Protein AF-A0A8B6CE33-F1 (afdb_monomer)

Organism: Mytilus galloprovincialis (NCBI:txid29158)

Sequence (227 aa):
MDPPMARAKNKPAKTRMFNDDSICDLVGCYRCRTWPTVAREWFSRDRLYGWPSKDIIQELKSLGFFVVKKGHPFSSEADFEWRISLNLQERKLIHNLTDIQHMCYIILKMIKNEYLPS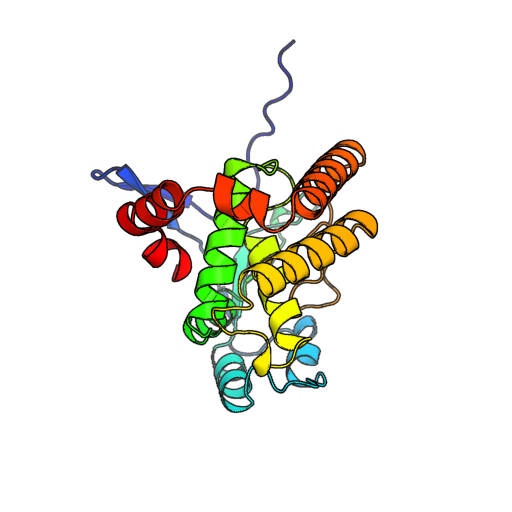YCITTYHWKTCLFHVIEENPQSIWIHNRLYYCVELCMKQMLVWVENEFCPDYFIPKQNLFDGRLSNETKLENKHIYEKILEGGFNFLLYLNIDNIRDYFESGGCEKILH

Structure (mmCIF, N/CA/C/O backbone):
data_AF-A0A8B6CE33-F1
#
_entry.id   AF-A0A8B6CE33-F1
#
loop_
_atom_site.group_PDB
_atom_site.id
_atom_site.type_symbol
_atom_site.label_atom_id
_atom_site.label_alt_id
_atom_site.label_comp_id
_atom_site.label_asym_id
_atom_site.label_entity_id
_atom_site.label_seq_id
_atom_site.pdbx_PDB_ins_code
_atom_site.Cartn_x
_atom_site.Cartn_y
_atom_site.Cartn_z
_atom_site.occupancy
_atom_site.B_iso_or_equiv
_atom_site.auth_seq_id
_atom_site.auth_comp_id
_atom_site.auth_asym_id
_atom_site.auth_atom_id
_atom_site.pdbx_PDB_model_num
ATOM 1 N N . MET A 1 1 ? 33.055 18.407 4.070 1.00 35.41 1 MET A N 1
ATOM 2 C CA . MET A 1 1 ? 32.718 17.183 3.319 1.00 35.41 1 MET A CA 1
ATOM 3 C C . MET A 1 1 ? 31.218 17.038 3.412 1.00 35.41 1 MET A C 1
ATOM 5 O O . MET A 1 1 ? 30.730 16.560 4.425 1.00 35.41 1 MET A O 1
ATOM 9 N N . ASP A 1 2 ? 30.504 17.558 2.420 1.00 29.44 2 ASP A N 1
ATOM 10 C CA . ASP A 1 2 ? 29.062 17.345 2.311 1.00 29.44 2 ASP A CA 1
ATOM 11 C C . ASP A 1 2 ? 28.790 15.875 1.964 1.00 29.44 2 ASP A C 1
ATOM 13 O O . ASP A 1 2 ? 29.585 15.272 1.230 1.00 29.44 2 ASP A O 1
ATOM 17 N N . PRO A 1 3 ? 27.703 15.266 2.471 1.00 34.06 3 PRO A N 1
ATOM 18 C CA . PRO A 1 3 ? 27.343 13.916 2.076 1.00 34.06 3 PRO A CA 1
ATOM 19 C C . PRO A 1 3 ? 26.999 13.908 0.580 1.00 34.06 3 PRO A C 1
ATOM 21 O O . PRO A 1 3 ? 26.459 14.890 0.058 1.00 34.06 3 PRO A O 1
ATOM 24 N N . PRO A 1 4 ? 27.289 12.815 -0.144 1.00 36.66 4 PRO A N 1
ATOM 25 C CA . PRO A 1 4 ? 26.968 12.744 -1.555 1.00 36.66 4 PRO A CA 1
ATOM 26 C C . PRO A 1 4 ? 25.447 12.805 -1.714 1.00 36.66 4 PRO A C 1
ATOM 28 O O . PRO A 1 4 ? 24.731 11.871 -1.358 1.00 36.66 4 PRO A O 1
ATOM 31 N N . MET A 1 5 ? 24.955 13.908 -2.285 1.00 35.78 5 MET A N 1
ATOM 32 C CA . MET A 1 5 ? 23.634 13.971 -2.904 1.00 35.78 5 MET A CA 1
ATOM 33 C C . MET A 1 5 ? 23.501 12.771 -3.845 1.00 35.78 5 MET A C 1
ATOM 35 O O . MET A 1 5 ? 24.100 12.743 -4.925 1.00 35.78 5 MET A O 1
ATOM 39 N N . ALA A 1 6 ? 22.723 11.768 -3.443 1.00 36.84 6 ALA A N 1
ATOM 40 C CA . ALA A 1 6 ? 22.353 10.657 -4.300 1.00 36.84 6 ALA A CA 1
ATOM 41 C C . ALA A 1 6 ? 21.562 11.214 -5.495 1.00 36.84 6 ALA A C 1
ATOM 43 O O . ALA A 1 6 ? 20.362 11.478 -5.417 1.00 36.84 6 ALA A O 1
ATOM 44 N N . ARG A 1 7 ? 22.262 11.455 -6.610 1.00 36.38 7 ARG A N 1
ATOM 45 C CA . ARG A 1 7 ? 21.666 11.868 -7.882 1.00 36.38 7 ARG A CA 1
ATOM 46 C C . ARG A 1 7 ? 20.603 10.848 -8.286 1.00 36.38 7 ARG A C 1
ATOM 48 O O . ARG A 1 7 ? 20.890 9.662 -8.431 1.00 36.38 7 ARG A O 1
ATOM 55 N N . ALA A 1 8 ? 19.389 11.339 -8.513 1.00 42.38 8 ALA A N 1
ATOM 56 C CA . ALA A 1 8 ? 18.267 10.601 -9.071 1.00 42.38 8 ALA A CA 1
ATOM 57 C C . ALA A 1 8 ? 18.637 9.996 -10.437 1.00 42.38 8 ALA A C 1
ATOM 59 O O . ALA A 1 8 ? 18.563 10.686 -11.449 1.00 42.38 8 ALA A O 1
ATOM 60 N N . LYS A 1 9 ? 19.058 8.727 -10.483 1.00 46.19 9 LYS A N 1
ATOM 61 C CA . LYS A 1 9 ? 19.438 8.091 -11.756 1.00 46.19 9 LYS A CA 1
ATOM 62 C C . LYS A 1 9 ? 18.319 7.313 -12.454 1.00 46.19 9 LYS A C 1
ATOM 64 O O . LYS A 1 9 ? 18.337 7.278 -13.670 1.00 46.19 9 LYS A O 1
ATOM 69 N N . ASN A 1 10 ? 17.279 6.833 -11.760 1.00 54.72 10 ASN A N 1
ATOM 70 C CA . ASN A 1 10 ? 16.264 5.948 -12.372 1.00 54.72 10 ASN A CA 1
ATOM 71 C C . ASN A 1 10 ? 14.804 6.338 -12.051 1.00 54.72 10 ASN A C 1
ATOM 73 O O . ASN A 1 10 ? 13.999 5.497 -11.635 1.00 54.72 10 ASN A O 1
ATOM 77 N N . LYS A 1 11 ? 14.422 7.615 -12.203 1.00 61.75 11 LYS A N 1
ATOM 78 C CA . LYS A 1 11 ? 12.993 7.983 -12.171 1.00 61.75 11 LYS A CA 1
ATOM 79 C C . LYS A 1 11 ? 12.389 7.777 -13.573 1.00 61.75 11 LYS A C 1
ATOM 81 O O . LYS A 1 11 ? 12.883 8.380 -14.518 1.00 61.75 11 LYS A O 1
ATOM 86 N N . PRO A 1 12 ? 11.328 6.959 -13.728 1.00 69.75 12 PRO A N 1
ATOM 87 C CA . PRO A 1 12 ? 10.701 6.715 -15.034 1.00 69.75 12 PRO A CA 1
ATOM 88 C C . PRO A 1 12 ? 9.926 7.933 -15.562 1.00 69.75 12 PRO A C 1
ATOM 90 O O . PRO A 1 12 ? 9.535 7.959 -16.727 1.00 69.75 12 PRO A O 1
ATOM 93 N N . ALA A 1 13 ? 9.669 8.913 -14.693 1.00 80.44 13 ALA A N 1
ATOM 94 C CA . ALA A 1 13 ? 8.926 10.120 -15.002 1.00 80.44 13 ALA A CA 1
ATOM 95 C C . ALA A 1 13 ? 9.851 11.262 -15.431 1.00 80.44 13 ALA A C 1
ATOM 97 O O . ALA A 1 13 ? 10.888 11.504 -14.810 1.00 80.44 13 ALA A O 1
ATOM 98 N N . LYS A 1 14 ? 9.423 12.009 -16.451 1.00 78.81 14 LYS A N 1
ATOM 99 C CA . LYS A 1 14 ? 9.880 13.373 -16.717 1.00 78.81 14 LYS A CA 1
ATOM 100 C C . LYS A 1 14 ? 8.911 14.338 -16.043 1.00 78.81 14 LYS A C 1
ATOM 102 O O . LYS A 1 14 ? 7.779 14.479 -16.500 1.00 78.81 14 LYS A O 1
ATOM 107 N N . THR A 1 15 ? 9.367 14.990 -14.983 1.00 79.50 15 THR A N 1
ATOM 108 C CA . THR A 1 15 ? 8.586 15.988 -14.251 1.00 79.50 15 THR A CA 1
ATOM 109 C C . THR A 1 15 ? 8.560 17.304 -15.032 1.00 79.50 15 THR A C 1
ATOM 111 O O . THR A 1 15 ? 9.612 17.827 -15.403 1.00 79.50 15 THR A O 1
ATOM 114 N N . ARG A 1 16 ? 7.366 17.832 -15.313 1.00 74.69 16 ARG A N 1
ATOM 115 C CA . ARG A 1 16 ? 7.141 19.155 -15.908 1.00 74.69 16 ARG A CA 1
ATOM 116 C C . ARG A 1 16 ? 6.411 20.041 -14.914 1.00 74.69 16 ARG A C 1
ATOM 118 O O . ARG A 1 16 ? 5.431 19.605 -14.321 1.00 74.69 16 ARG A O 1
ATOM 125 N N . MET A 1 17 ? 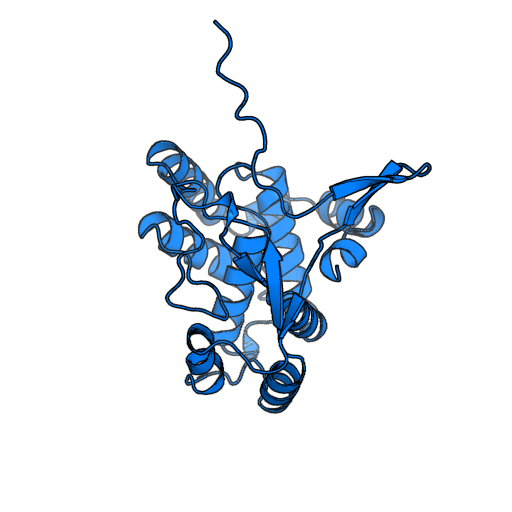6.889 21.269 -14.775 1.00 75.56 17 MET A N 1
ATOM 126 C CA . MET A 1 17 ? 6.182 22.333 -14.072 1.00 75.56 17 MET A CA 1
ATOM 127 C C . MET A 1 17 ? 5.439 23.178 -15.101 1.00 75.56 17 MET A C 1
ATOM 129 O O . MET A 1 17 ? 6.013 23.524 -16.137 1.00 75.56 17 MET A O 1
ATOM 133 N N . PHE A 1 18 ? 4.172 23.462 -14.835 1.00 74.94 18 PHE A N 1
ATOM 134 C CA . PHE A 1 18 ? 3.368 24.389 -15.619 1.00 74.94 18 PHE A CA 1
ATOM 135 C C . PHE A 1 18 ? 3.381 25.782 -14.982 1.00 74.94 18 PHE A C 1
ATOM 137 O O . PHE A 1 18 ? 3.868 25.972 -13.871 1.00 74.94 18 PHE A O 1
ATOM 144 N N . ASN A 1 19 ? 2.869 26.769 -15.718 1.00 70.44 19 ASN A N 1
ATOM 145 C CA . ASN A 1 19 ? 2.893 28.179 -15.315 1.00 70.44 19 ASN A CA 1
ATOM 146 C C . ASN A 1 19 ? 2.023 28.489 -14.081 1.00 70.44 19 ASN A C 1
ATOM 148 O O . ASN A 1 19 ? 2.125 29.583 -13.540 1.00 70.44 19 ASN A O 1
ATOM 152 N N . ASP A 1 20 ? 1.158 27.563 -13.673 1.00 76.06 20 ASP A N 1
ATOM 153 C CA . ASP A 1 20 ? 0.297 27.636 -12.488 1.00 76.06 20 ASP A CA 1
ATOM 154 C C . ASP A 1 20 ? 0.898 26.899 -11.275 1.00 76.06 20 ASP A C 1
ATOM 156 O O . ASP A 1 20 ? 0.173 26.508 -10.364 1.00 76.06 20 ASP A O 1
ATOM 160 N N . ASP A 1 21 ? 2.211 26.648 -11.294 1.00 72.00 21 ASP A N 1
ATOM 161 C CA . ASP A 1 21 ? 2.956 25.844 -10.316 1.00 72.00 21 ASP A CA 1
ATOM 162 C C . ASP A 1 21 ? 2.493 24.379 -10.194 1.00 72.00 21 ASP A C 1
ATOM 164 O O . ASP A 1 21 ? 2.986 23.629 -9.341 1.00 72.00 21 ASP A O 1
ATOM 168 N N . SER A 1 22 ? 1.605 23.906 -11.078 1.00 68.56 22 SER A N 1
ATOM 169 C CA . SER A 1 22 ? 1.235 22.495 -11.116 1.00 68.56 22 SER A CA 1
ATOM 170 C C . SER A 1 22 ? 2.390 21.640 -11.648 1.00 68.56 22 SER A C 1
ATOM 172 O O . SER A 1 22 ? 3.105 21.991 -12.592 1.00 68.56 22 SER A O 1
ATOM 174 N N . ILE A 1 23 ? 2.590 20.485 -11.011 1.00 76.56 23 ILE A N 1
ATOM 175 C CA . ILE A 1 23 ? 3.653 19.535 -11.344 1.00 76.56 23 ILE A CA 1
ATOM 176 C C . ILE A 1 23 ? 3.020 18.285 -11.951 1.00 76.56 23 ILE A C 1
ATOM 178 O O . ILE A 1 23 ? 2.157 17.658 -11.338 1.00 76.56 23 ILE A O 1
ATOM 182 N N . CYS A 1 24 ? 3.483 17.883 -13.134 1.00 75.81 24 CYS A N 1
ATOM 183 C CA . CYS A 1 24 ? 3.034 16.671 -13.813 1.00 75.81 24 CYS A CA 1
ATOM 184 C C . CYS A 1 24 ? 4.202 15.741 -14.136 1.00 75.81 24 CYS A C 1
ATOM 186 O O . CYS A 1 24 ? 5.217 16.157 -14.696 1.00 75.81 24 CYS A O 1
ATOM 188 N N . ASP A 1 25 ? 4.024 14.458 -13.834 1.00 81.56 25 ASP A N 1
ATOM 189 C CA . ASP A 1 25 ? 4.976 13.402 -14.154 1.00 81.56 25 ASP A CA 1
ATOM 190 C C . ASP A 1 25 ? 4.564 12.664 -15.436 1.00 81.56 25 ASP A C 1
ATOM 192 O O . ASP A 1 25 ? 3.576 11.931 -15.477 1.00 81.56 25 ASP A O 1
ATOM 196 N N . LEU A 1 26 ? 5.359 12.820 -16.498 1.00 82.94 26 LEU A N 1
ATOM 197 C CA . LEU A 1 26 ? 5.173 12.116 -17.768 1.00 82.94 26 LEU A CA 1
ATOM 198 C C . LEU A 1 26 ? 5.994 10.827 -17.786 1.00 82.94 26 LEU A C 1
ATOM 200 O O . LEU A 1 26 ? 7.225 10.873 -17.825 1.00 82.94 26 LEU A O 1
ATOM 204 N N . VAL A 1 27 ? 5.324 9.675 -17.810 1.00 85.62 27 VAL A N 1
ATOM 205 C CA . VAL A 1 27 ? 5.972 8.355 -17.821 1.00 85.62 27 VAL A CA 1
ATOM 206 C C . VAL A 1 27 ? 5.768 7.669 -19.170 1.00 85.62 27 VAL A C 1
ATOM 208 O O . VAL A 1 27 ? 4.648 7.325 -19.543 1.00 85.62 27 VAL A O 1
ATOM 211 N N . GLY A 1 28 ? 6.863 7.425 -19.894 1.00 87.19 28 GLY A N 1
ATOM 212 C CA . GLY A 1 28 ? 6.839 6.581 -21.090 1.00 87.19 28 GLY A CA 1
ATOM 213 C C . GLY A 1 28 ? 6.597 5.117 -20.714 1.00 87.19 28 GLY A C 1
ATOM 214 O O . GLY A 1 28 ? 7.275 4.584 -19.832 1.00 87.19 28 GLY A O 1
ATOM 215 N N . CYS A 1 29 ? 5.639 4.463 -21.370 1.00 92.56 29 CYS A N 1
ATOM 216 C CA . CYS A 1 29 ? 5.275 3.080 -21.073 1.00 92.56 29 CYS A CA 1
ATOM 217 C C . CYS A 1 29 ? 4.879 2.290 -22.324 1.00 92.56 29 CYS A C 1
ATOM 219 O O . CYS A 1 29 ? 4.454 2.866 -23.326 1.00 92.56 29 CYS A O 1
ATOM 221 N N . TYR A 1 30 ? 4.976 0.963 -22.237 1.00 93.31 30 TYR A N 1
ATOM 222 C CA . TYR A 1 30 ? 4.357 0.052 -23.198 1.00 93.31 30 TYR A CA 1
ATOM 223 C C . TYR A 1 30 ? 3.151 -0.629 -22.572 1.00 93.31 30 TYR A C 1
ATOM 225 O O . TYR A 1 30 ? 3.212 -1.099 -21.435 1.00 93.31 30 TYR A O 1
ATOM 233 N N . ARG A 1 31 ? 2.053 -0.699 -23.328 1.00 93.81 31 ARG A N 1
ATOM 234 C CA . ARG A 1 31 ? 0.838 -1.398 -22.911 1.00 93.81 31 ARG A CA 1
ATOM 235 C C . ARG A 1 31 ? 0.914 -2.872 -23.288 1.00 93.81 31 ARG A C 1
ATOM 237 O O . ARG A 1 31 ? 1.068 -3.212 -24.458 1.00 93.81 31 ARG A O 1
ATOM 244 N N . CYS A 1 32 ? 0.689 -3.735 -22.310 1.00 92.81 32 CYS A N 1
ATOM 245 C CA . CYS A 1 32 ? 0.608 -5.177 -22.473 1.00 92.81 32 CYS A CA 1
ATOM 246 C C . CYS A 1 32 ? -0.835 -5.635 -22.226 1.00 92.81 32 CYS A C 1
ATOM 248 O O . CYS A 1 32 ? -1.426 -5.330 -21.193 1.00 92.81 32 CYS A O 1
ATOM 250 N N . ARG A 1 33 ? -1.428 -6.363 -23.178 1.00 89.25 33 ARG A N 1
ATOM 251 C CA . ARG A 1 33 ? -2.829 -6.823 -23.066 1.00 89.25 33 ARG A CA 1
ATOM 252 C C . ARG A 1 33 ? -2.979 -8.065 -22.188 1.00 89.25 33 ARG A C 1
ATOM 254 O O . ARG A 1 33 ? -4.000 -8.233 -21.533 1.00 89.25 33 ARG A O 1
ATOM 261 N N . THR A 1 34 ? -1.958 -8.915 -22.159 1.00 87.06 34 THR A N 1
ATOM 262 C CA . THR A 1 34 ? -1.979 -10.186 -21.429 1.00 87.06 34 THR A CA 1
ATOM 263 C C . THR A 1 34 ? -1.235 -10.044 -20.119 1.00 87.06 34 THR A C 1
ATOM 265 O O . THR A 1 34 ? -0.041 -9.797 -20.157 1.00 87.06 34 THR A O 1
ATOM 268 N N . TRP A 1 35 ? -1.900 -10.252 -18.984 1.00 89.25 35 TRP A N 1
ATOM 269 C CA . TRP A 1 35 ? -1.302 -10.122 -17.652 1.00 89.25 35 TRP A CA 1
ATOM 270 C C . TRP A 1 35 ? -0.020 -10.953 -17.445 1.00 89.25 35 TRP A C 1
ATOM 272 O O . TRP A 1 35 ? 0.066 -12.094 -17.935 1.00 89.25 35 TRP A O 1
ATOM 282 N N . PRO A 1 36 ? 0.957 -10.418 -16.684 1.00 89.88 36 PRO A N 1
ATOM 283 C CA . PRO A 1 36 ? 2.219 -11.095 -16.441 1.00 89.88 36 PRO A CA 1
ATOM 284 C C . PRO A 1 36 ? 1.977 -12.329 -15.569 1.00 89.88 36 PRO A C 1
ATOM 286 O O . PRO A 1 36 ? 1.136 -12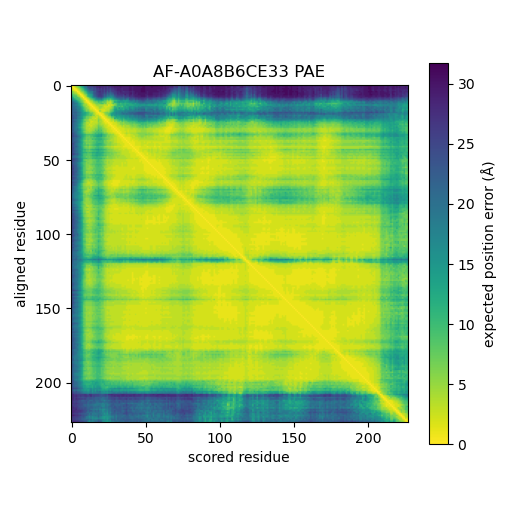.317 -14.670 1.00 89.88 36 PRO A O 1
ATOM 289 N N . THR A 1 37 ? 2.712 -13.409 -15.835 1.00 90.94 37 THR A N 1
ATOM 290 C CA . THR A 1 37 ? 2.563 -14.697 -15.132 1.00 90.94 37 THR A CA 1
ATOM 291 C C . THR A 1 37 ? 2.688 -14.551 -13.619 1.00 90.94 37 THR A C 1
ATOM 293 O O . THR A 1 37 ? 1.890 -15.138 -12.894 1.00 90.94 37 THR A O 1
ATOM 296 N N . VAL A 1 38 ? 3.615 -13.708 -13.161 1.00 92.44 38 VAL A N 1
ATOM 297 C CA . VAL A 1 38 ? 3.892 -13.445 -11.739 1.00 92.44 38 VAL A CA 1
ATOM 298 C C . VAL A 1 38 ? 2.720 -12.831 -10.968 1.00 92.44 38 VAL A C 1
ATOM 300 O O . VAL A 1 38 ? 2.668 -12.972 -9.756 1.00 92.44 38 VAL A O 1
ATOM 303 N N . ALA A 1 39 ? 1.768 -12.189 -11.652 1.00 93.25 39 ALA A N 1
ATOM 304 C CA . ALA A 1 39 ? 0.597 -11.567 -11.030 1.00 93.25 39 ALA A CA 1
ATOM 305 C C . ALA A 1 39 ? -0.682 -12.409 -11.191 1.00 93.25 39 ALA A C 1
ATOM 307 O O . ALA A 1 39 ? -1.755 -12.011 -10.745 1.00 93.25 39 ALA A O 1
ATOM 308 N N . ARG A 1 40 ? -0.618 -13.567 -11.868 1.00 90.25 40 ARG A N 1
ATOM 309 C CA . ARG A 1 40 ? -1.824 -14.362 -12.162 1.00 90.25 40 ARG A CA 1
ATOM 310 C C . ARG A 1 40 ? -2.461 -14.954 -10.911 1.00 90.25 40 ARG A C 1
ATOM 312 O O . ARG A 1 40 ? -3.684 -15.054 -10.871 1.00 90.25 40 ARG A O 1
ATOM 319 N N . GLU A 1 41 ? -1.651 -15.303 -9.909 1.00 91.94 41 GLU A N 1
ATOM 320 C CA . GLU A 1 41 ? -2.135 -15.856 -8.634 1.00 91.94 41 GLU A CA 1
ATOM 321 C C . GLU A 1 41 ? -3.088 -14.896 -7.908 1.00 91.94 41 GLU A C 1
ATOM 323 O O . GLU A 1 41 ? -4.013 -15.338 -7.230 1.00 91.94 41 GLU A O 1
ATOM 328 N N . TRP A 1 42 ? -2.945 -13.586 -8.135 1.00 95.38 42 TRP A N 1
ATOM 329 C CA . TRP A 1 42 ? -3.827 -12.571 -7.568 1.00 95.38 42 TRP A CA 1
ATOM 330 C C . TRP A 1 42 ? -5.298 -12.777 -7.949 1.00 95.38 42 TRP A C 1
ATOM 332 O O . TRP A 1 42 ? -6.199 -12.534 -7.147 1.00 95.38 42 TRP A O 1
ATOM 342 N N . PHE A 1 43 ? -5.573 -13.261 -9.162 1.00 92.50 43 PHE A N 1
ATOM 343 C CA . PHE A 1 43 ? -6.947 -13.482 -9.620 1.00 92.50 43 PHE A CA 1
ATOM 344 C C . PHE A 1 43 ? -7.599 -14.715 -9.002 1.00 92.50 43 PHE A C 1
ATOM 346 O O . PHE A 1 43 ? -8.821 -14.757 -8.900 1.00 92.50 43 PHE A O 1
ATOM 353 N N . SER A 1 44 ? -6.803 -15.715 -8.625 1.00 89.75 44 SER A N 1
ATOM 354 C CA . SER A 1 44 ? -7.291 -16.996 -8.110 1.00 89.75 44 SER A CA 1
ATOM 355 C C . SER A 1 44 ? -7.214 -17.116 -6.592 1.00 89.75 44 SER A C 1
ATOM 357 O O . SER A 1 44 ? -7.680 -18.120 -6.068 1.00 89.75 44 SER A O 1
ATOM 359 N N . ARG A 1 45 ? -6.611 -16.148 -5.890 1.00 93.94 45 ARG A N 1
ATOM 360 C CA . ARG A 1 45 ? -6.472 -16.216 -4.431 1.00 93.94 45 ARG A CA 1
ATOM 361 C C . ARG A 1 45 ? -7.818 -16.120 -3.715 1.00 93.94 45 ARG A C 1
ATOM 363 O O . ARG A 1 45 ? -8.704 -15.363 -4.134 1.00 93.94 45 ARG A O 1
ATOM 370 N N . ASP A 1 46 ? -7.919 -16.860 -2.618 1.00 92.62 46 ASP A N 1
ATOM 371 C CA . ASP A 1 46 ? -9.094 -16.873 -1.758 1.00 92.62 46 ASP A CA 1
ATOM 372 C C . ASP A 1 46 ? -9.256 -15.532 -1.040 1.00 92.62 46 ASP A C 1
ATOM 374 O O . ASP A 1 46 ? -8.297 -14.958 -0.531 1.00 92.62 46 ASP A O 1
ATOM 378 N N . ARG A 1 47 ? -10.493 -15.031 -1.008 1.00 94.50 47 ARG A N 1
ATOM 379 C CA . ARG A 1 47 ? -10.855 -13.755 -0.379 1.00 94.50 47 ARG A CA 1
ATOM 380 C C . ARG A 1 47 ? -11.979 -13.988 0.606 1.00 94.50 47 ARG A C 1
ATOM 382 O O . ARG A 1 47 ? -13.148 -13.974 0.222 1.00 94.50 47 ARG A O 1
ATOM 389 N N . LEU A 1 48 ? -11.614 -14.199 1.868 1.00 95.75 48 LEU A N 1
ATOM 390 C CA . LEU A 1 48 ? -12.555 -14.551 2.933 1.00 95.75 48 LEU A CA 1
ATOM 391 C C . LEU A 1 48 ? -13.706 -13.540 3.056 1.00 95.75 48 LEU A C 1
ATOM 393 O O . LEU A 1 48 ? -14.855 -13.932 3.231 1.00 95.75 48 LEU A O 1
ATOM 397 N N . TYR A 1 49 ? -13.404 -12.250 2.903 1.00 97.00 49 TYR A N 1
ATOM 398 C CA . TYR A 1 49 ? -14.374 -11.162 3.055 1.00 97.00 49 TYR A CA 1
ATOM 399 C C . TYR A 1 49 ? -14.879 -10.586 1.727 1.00 97.00 49 TYR A C 1
ATOM 401 O O . TYR A 1 49 ? -15.600 -9.590 1.716 1.00 97.00 49 TYR A O 1
ATOM 409 N N . GLY A 1 50 ? -14.526 -11.217 0.601 1.00 94.56 50 GLY A N 1
ATOM 410 C CA . GLY A 1 50 ? -15.098 -10.916 -0.713 1.00 94.56 50 GLY A CA 1
ATOM 411 C C . GLY A 1 50 ? -14.722 -9.561 -1.321 1.00 94.56 50 GLY A C 1
ATOM 412 O O . GLY A 1 50 ? -15.350 -9.166 -2.303 1.00 94.56 50 GLY A O 1
ATOM 413 N N . TRP A 1 51 ? -13.725 -8.855 -0.774 1.00 97.19 51 TRP A N 1
ATOM 414 C CA . TRP A 1 51 ? -13.164 -7.652 -1.392 1.00 97.19 51 TRP A CA 1
ATOM 415 C C . TRP A 1 51 ? -11.842 -7.965 -2.114 1.00 97.19 51 TRP A C 1
ATOM 417 O O . TRP A 1 51 ? -11.003 -8.658 -1.541 1.00 97.19 51 TRP A O 1
ATOM 427 N N . PRO A 1 52 ? -11.615 -7.446 -3.335 1.00 97.19 52 PRO A N 1
ATO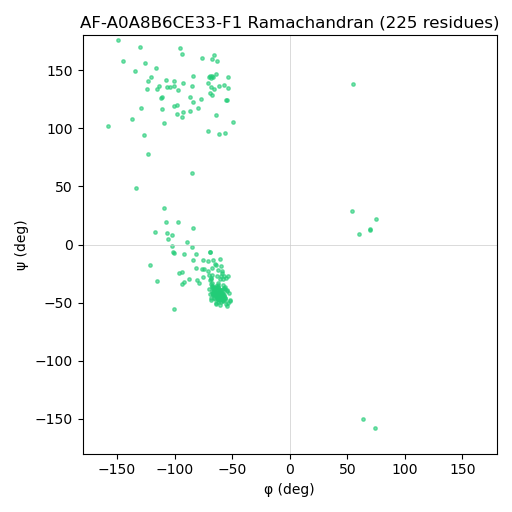M 428 C CA . PRO A 1 52 ? -12.585 -6.768 -4.195 1.00 97.19 52 PRO A CA 1
ATOM 429 C C . PRO A 1 52 ? -13.665 -7.739 -4.694 1.00 97.19 52 PRO A C 1
ATOM 431 O O . PRO A 1 52 ? -13.456 -8.954 -4.712 1.00 97.19 52 PRO A O 1
ATOM 434 N N . SER A 1 53 ? -14.811 -7.208 -5.131 1.00 95.75 53 SER A N 1
ATOM 435 C CA . SER A 1 53 ? -15.888 -8.046 -5.668 1.00 95.75 53 SER A CA 1
ATOM 436 C C . SER A 1 53 ? -15.450 -8.784 -6.939 1.00 95.75 53 SER A C 1
ATOM 438 O O . SER A 1 53 ? -14.540 -8.356 -7.657 1.00 95.75 53 SER A O 1
ATOM 440 N N . LYS A 1 54 ? -16.129 -9.893 -7.257 1.00 94.94 54 LYS A N 1
ATOM 441 C CA . LYS A 1 54 ? -15.841 -10.683 -8.466 1.00 94.94 54 LYS A CA 1
ATOM 442 C C . LYS A 1 54 ? -15.937 -9.849 -9.747 1.00 94.94 54 LYS A C 1
ATOM 444 O O . LYS A 1 54 ? -15.110 -10.042 -10.635 1.00 94.94 54 LYS A O 1
ATOM 449 N N . ASP A 1 55 ? -16.879 -8.911 -9.817 1.00 95.81 55 ASP A N 1
ATOM 450 C CA . ASP A 1 55 ? -17.058 -8.032 -10.979 1.00 95.81 55 ASP A CA 1
ATOM 451 C C . ASP A 1 55 ? -15.858 -7.099 -11.156 1.00 95.81 55 ASP A C 1
ATOM 453 O O . ASP A 1 55 ? -15.266 -7.049 -12.235 1.00 95.81 55 ASP A O 1
ATOM 457 N N . ILE A 1 56 ? -15.400 -6.470 -10.067 1.00 96.25 56 ILE A N 1
ATOM 458 C CA . ILE A 1 56 ? -14.183 -5.651 -10.083 1.00 96.25 56 ILE A CA 1
ATOM 459 C C . ILE A 1 56 ? -12.982 -6.492 -10.513 1.00 96.25 56 ILE A C 1
ATOM 461 O O . ILE A 1 56 ? -12.214 -6.066 -11.371 1.00 96.25 56 ILE A O 1
ATOM 465 N N . ILE A 1 57 ? -12.833 -7.714 -9.999 1.00 95.69 57 ILE A N 1
ATOM 466 C CA . ILE A 1 57 ? -11.743 -8.616 -10.399 1.00 95.69 57 ILE A CA 1
ATOM 467 C C . ILE A 1 57 ? -11.775 -8.906 -11.913 1.00 95.69 57 ILE A C 1
ATOM 469 O O . ILE A 1 57 ? -10.720 -8.881 -12.556 1.00 95.69 57 ILE A O 1
ATOM 473 N N . GLN A 1 58 ? -12.951 -9.144 -12.509 1.00 94.00 58 GLN A N 1
ATOM 474 C CA . GLN A 1 58 ? -13.072 -9.353 -13.960 1.00 94.00 58 GLN A CA 1
ATOM 475 C C . GLN A 1 58 ? -12.726 -8.094 -14.757 1.00 94.00 58 GLN A C 1
ATOM 477 O O . GLN A 1 58 ? -11.997 -8.172 -15.750 1.00 94.00 58 GLN A O 1
ATOM 482 N N . GLU A 1 59 ? -13.176 -6.926 -14.305 1.00 94.44 59 GLU A N 1
ATOM 483 C CA . GLU A 1 59 ? -12.831 -5.657 -14.941 1.00 94.44 59 GLU A CA 1
ATOM 484 C C . GLU A 1 59 ? -11.317 -5.416 -14.918 1.00 94.44 59 GLU A C 1
ATOM 486 O O . GLU A 1 59 ? -10.723 -5.132 -15.960 1.00 94.44 59 GLU A O 1
ATOM 491 N N . LEU A 1 60 ? -10.662 -5.624 -13.771 1.00 94.44 60 LEU A N 1
ATOM 492 C CA . LEU A 1 60 ? -9.210 -5.479 -13.619 1.00 94.44 60 LEU A CA 1
ATOM 493 C C . LEU A 1 60 ? -8.431 -6.390 -14.576 1.00 94.44 60 LEU A C 1
ATOM 495 O O . LEU A 1 60 ? -7.415 -5.975 -15.146 1.00 94.44 60 LEU A O 1
ATOM 499 N N . LYS A 1 61 ? -8.927 -7.612 -14.801 1.00 91.00 61 LYS A N 1
ATOM 500 C CA . LYS A 1 61 ? -8.343 -8.570 -15.747 1.00 91.00 61 LYS A CA 1
ATOM 501 C C . LYS A 1 61 ? -8.377 -8.046 -17.186 1.00 91.00 61 LYS A C 1
ATOM 503 O O . LYS A 1 61 ? -7.431 -8.280 -17.937 1.00 91.00 61 LYS A O 1
ATOM 508 N N . SER A 1 62 ? -9.417 -7.297 -17.554 1.00 91.75 62 SER A N 1
ATOM 509 C CA . SER A 1 62 ? -9.608 -6.762 -18.910 1.00 91.75 62 SER A CA 1
ATOM 510 C C . SER A 1 62 ? -8.724 -5.548 -19.249 1.00 91.75 62 SER A C 1
ATOM 512 O O . SER A 1 62 ? -8.456 -5.286 -20.422 1.00 91.75 62 SER A O 1
ATOM 514 N N . LEU A 1 63 ? -8.220 -4.823 -18.242 1.00 91.31 63 LEU A N 1
ATOM 515 C CA . LEU A 1 63 ? -7.457 -3.579 -18.435 1.00 91.31 63 LEU A CA 1
ATOM 516 C C . LEU A 1 63 ? -6.082 -3.789 -19.112 1.00 91.31 63 LEU A C 1
ATOM 518 O O . LEU A 1 63 ? -5.583 -2.883 -19.796 1.00 91.31 63 LEU A O 1
ATOM 522 N N . GLY A 1 64 ? -5.487 -4.981 -18.972 1.00 91.38 64 GLY A N 1
ATOM 523 C CA . GLY A 1 64 ? -4.075 -5.240 -19.288 1.00 91.38 64 GLY A CA 1
ATOM 524 C C . GLY A 1 64 ? -3.144 -4.630 -18.233 1.00 91.38 64 GLY A C 1
ATOM 525 O O . GLY A 1 64 ? -3.569 -4.382 -17.117 1.00 91.38 64 GLY A O 1
ATOM 526 N N . PHE A 1 65 ? -1.882 -4.362 -18.553 1.00 94.12 65 PHE A N 1
ATOM 527 C CA . PHE A 1 65 ? -0.952 -3.663 -17.656 1.00 94.12 65 PHE A CA 1
ATOM 528 C C . PHE A 1 65 ? 0.066 -2.848 -18.457 1.00 94.12 65 PHE A C 1
ATOM 530 O O . PHE A 1 65 ? 0.083 -2.903 -19.691 1.00 94.12 65 PHE A O 1
ATOM 537 N N . PHE A 1 66 ? 0.918 -2.093 -17.770 1.00 94.50 66 PHE A N 1
ATOM 538 C CA . PHE A 1 66 ? 1.997 -1.344 -18.402 1.00 94.50 66 PHE A CA 1
ATOM 539 C C . PHE A 1 66 ? 3.366 -1.839 -17.955 1.00 94.50 66 PHE A C 1
ATOM 541 O O . PHE A 1 66 ? 3.538 -2.290 -16.826 1.00 94.50 66 PHE A O 1
ATOM 548 N N . VAL A 1 67 ? 4.366 -1.676 -18.812 1.00 94.38 67 VAL A N 1
ATOM 549 C CA . VAL A 1 67 ? 5.774 -1.728 -18.410 1.00 94.38 67 VAL A CA 1
ATOM 550 C C . VAL A 1 67 ? 6.404 -0.356 -18.591 1.00 94.38 67 VAL A C 1
ATOM 552 O O . VAL A 1 67 ? 6.167 0.324 -19.592 1.00 94.38 67 VAL A O 1
ATOM 555 N N . VAL A 1 68 ? 7.188 0.069 -17.604 1.00 93.19 68 VAL A N 1
ATOM 556 C CA . VAL A 1 68 ? 7.871 1.369 -17.585 1.00 93.19 68 VAL A CA 1
ATOM 557 C C . VAL A 1 68 ? 9.374 1.161 -17.482 1.00 93.19 68 VAL A C 1
ATOM 559 O O . VAL A 1 68 ? 9.822 0.243 -16.791 1.00 93.19 68 VAL A O 1
ATOM 562 N N . LYS A 1 69 ? 10.157 2.022 -18.138 1.00 90.25 69 LYS A N 1
ATOM 563 C CA . LYS A 1 69 ? 11.620 1.956 -18.067 1.00 90.25 69 LYS A CA 1
ATOM 564 C C . LYS A 1 69 ? 12.081 2.388 -16.674 1.00 90.25 69 LYS A C 1
ATOM 566 O O . LYS A 1 69 ? 12.139 3.579 -16.373 1.00 90.25 69 LYS A O 1
ATOM 571 N N . LYS A 1 70 ? 12.342 1.410 -15.810 1.00 88.12 70 LYS A N 1
ATOM 572 C CA . LYS A 1 70 ? 12.819 1.611 -14.442 1.00 88.12 70 LYS A CA 1
ATOM 573 C C . LYS A 1 70 ? 13.519 0.342 -13.971 1.00 88.12 70 LYS A C 1
ATOM 575 O O . LYS A 1 70 ? 12.838 -0.600 -13.570 1.00 88.12 70 LYS A O 1
ATOM 580 N N . GLY A 1 71 ? 14.845 0.362 -13.976 1.00 85.75 71 GLY A N 1
ATOM 581 C CA . GLY A 1 71 ? 15.635 -0.720 -13.410 1.00 85.75 71 GLY A CA 1
ATOM 582 C C . GLY A 1 71 ? 15.686 -0.720 -11.892 1.00 85.75 71 GLY A C 1
ATOM 583 O O . GLY A 1 71 ? 15.419 0.290 -11.224 1.00 85.75 71 GLY A O 1
ATOM 584 N N . HIS A 1 72 ? 16.035 -1.881 -11.359 1.00 84.38 72 HIS A N 1
ATOM 585 C CA . HIS A 1 72 ? 16.295 -2.094 -9.954 1.00 84.38 72 HIS A CA 1
ATOM 586 C C . HIS A 1 72 ? 17.541 -1.295 -9.529 1.00 84.38 72 HIS A C 1
ATOM 588 O O . HIS A 1 72 ? 18.553 -1.340 -10.229 1.00 84.38 72 HIS A O 1
ATOM 594 N N . PRO A 1 73 ? 17.517 -0.563 -8.397 1.00 81.19 73 PRO A N 1
ATOM 595 C CA . PRO A 1 73 ? 18.633 0.306 -8.005 1.00 81.19 73 PRO A CA 1
ATOM 596 C C . PRO A 1 73 ? 19.976 -0.413 -7.828 1.00 81.19 73 PRO A C 1
ATOM 598 O O . PRO A 1 73 ? 21.018 0.220 -7.960 1.00 81.19 73 PRO A O 1
ATOM 601 N N . PHE A 1 74 ? 19.939 -1.714 -7.535 1.00 82.31 74 PHE A N 1
ATOM 602 C CA . PHE A 1 74 ? 21.118 -2.543 -7.267 1.00 82.31 74 PHE A CA 1
ATOM 603 C C . PHE A 1 74 ? 21.482 -3.488 -8.422 1.00 82.31 74 PHE A C 1
ATOM 605 O O . PHE A 1 74 ? 22.379 -4.310 -8.267 1.00 82.31 74 PHE A O 1
ATOM 612 N N . SER A 1 75 ? 20.787 -3.409 -9.562 1.00 86.88 75 SER A N 1
ATOM 613 C CA . SER A 1 75 ? 21.094 -4.249 -10.723 1.00 86.88 75 SER A CA 1
ATOM 614 C C . SER A 1 75 ? 22.205 -3.641 -11.573 1.00 86.88 75 SER A C 1
ATOM 616 O O . SER A 1 75 ? 22.182 -2.446 -11.875 1.00 86.88 75 SER A O 1
ATOM 618 N N . SER A 1 76 ? 23.153 -4.472 -12.010 1.00 88.56 76 SER A N 1
ATOM 619 C CA . SER A 1 76 ? 24.164 -4.082 -13.000 1.00 88.56 76 SER A CA 1
ATOM 620 C C . SER A 1 76 ? 23.567 -3.825 -14.387 1.00 88.56 76 SER A C 1
ATOM 622 O O . SER A 1 76 ? 24.172 -3.113 -15.179 1.00 88.56 76 SER A O 1
ATOM 624 N N . GLU A 1 77 ? 22.369 -4.349 -14.660 1.00 90.00 77 GLU A N 1
ATOM 625 C CA . GLU A 1 77 ? 21.658 -4.242 -15.941 1.00 90.00 77 GLU A CA 1
ATOM 626 C C . GLU A 1 77 ? 20.459 -3.277 -15.864 1.00 90.00 77 GLU A C 1
ATOM 628 O O . GLU A 1 77 ? 19.553 -3.318 -16.699 1.00 90.00 77 GLU A O 1
ATOM 633 N N . ALA A 1 78 ? 20.432 -2.384 -14.866 1.00 87.88 78 ALA A N 1
ATOM 634 C CA . ALA A 1 78 ? 19.297 -1.497 -14.590 1.00 87.88 78 ALA A CA 1
ATOM 635 C C . ALA A 1 78 ? 18.836 -0.657 -15.804 1.00 87.88 78 ALA A C 1
ATOM 637 O O . ALA A 1 78 ? 17.663 -0.289 -15.897 1.00 87.88 78 ALA A O 1
ATOM 638 N N . ASP A 1 79 ? 19.729 -0.366 -16.752 1.00 87.19 79 ASP A N 1
ATOM 639 C CA . ASP A 1 79 ? 19.410 0.390 -17.968 1.00 87.19 79 ASP A CA 1
ATOM 640 C C . ASP A 1 79 ? 18.547 -0.389 -18.979 1.00 87.19 79 ASP A C 1
ATOM 642 O O . ASP A 1 79 ? 17.837 0.230 -19.788 1.00 87.19 79 ASP A O 1
ATOM 646 N N . PHE A 1 80 ? 18.575 -1.724 -18.916 1.00 88.56 80 PHE A N 1
ATOM 647 C CA . PHE A 1 80 ? 17.808 -2.642 -19.767 1.00 88.56 80 PHE A CA 1
ATOM 648 C C . PHE A 1 80 ? 16.556 -3.195 -19.078 1.00 88.56 80 PHE A C 1
ATOM 650 O O . PHE A 1 80 ? 15.723 -3.843 -19.715 1.00 88.56 80 PHE A O 1
ATOM 657 N N . GLU A 1 81 ? 16.393 -2.915 -17.790 1.00 91.38 81 GLU A N 1
ATOM 658 C CA . GLU A 1 81 ? 15.292 -3.421 -16.988 1.00 91.38 81 GLU A CA 1
ATOM 659 C C . GLU A 1 81 ? 14.016 -2.578 -17.103 1.00 91.38 81 GLU A C 1
ATOM 661 O O . GLU A 1 81 ? 14.009 -1.344 -17.194 1.00 91.38 81 GLU A O 1
ATOM 666 N N . TRP A 1 82 ? 12.890 -3.286 -17.043 1.00 91.75 82 TRP A N 1
ATOM 667 C CA . TRP A 1 82 ? 11.551 -2.720 -17.090 1.00 91.75 82 TRP A CA 1
ATOM 668 C C . TRP A 1 82 ? 10.772 -3.145 -15.857 1.00 91.75 82 TRP A C 1
ATOM 670 O O . TRP A 1 82 ? 10.828 -4.297 -15.432 1.00 91.75 82 TRP A O 1
ATOM 680 N N . ARG A 1 83 ? 9.987 -2.219 -15.311 1.00 92.31 83 ARG A N 1
ATOM 681 C CA . ARG A 1 83 ? 9.127 -2.482 -14.160 1.00 92.31 83 ARG A CA 1
ATOM 682 C C . ARG A 1 83 ? 7.677 -2.613 -14.600 1.00 92.31 83 ARG A C 1
ATOM 684 O O . ARG A 1 83 ? 7.179 -1.769 -15.347 1.00 92.31 83 ARG A O 1
ATOM 691 N N . ILE A 1 84 ? 6.991 -3.622 -14.073 1.00 93.50 84 ILE A N 1
ATOM 692 C CA . ILE A 1 84 ? 5.534 -3.756 -14.172 1.00 93.50 84 ILE A CA 1
ATOM 693 C C . ILE A 1 84 ? 4.870 -2.557 -13.476 1.00 93.50 84 ILE A C 1
ATOM 695 O O . ILE A 1 84 ? 5.279 -2.128 -12.399 1.00 93.50 84 ILE A O 1
ATOM 699 N N . SER A 1 85 ? 3.853 -1.991 -14.112 1.00 92.88 85 SER A N 1
ATOM 700 C CA . SER A 1 85 ? 3.032 -0.905 -13.593 1.00 92.88 85 SER A CA 1
ATOM 701 C C . SER A 1 85 ? 1.563 -1.289 -13.723 1.00 92.88 85 SER A C 1
ATOM 703 O O . SER A 1 85 ? 1.053 -1.488 -14.830 1.00 92.88 85 SER A O 1
ATOM 705 N N . LEU A 1 86 ? 0.897 -1.381 -12.573 1.00 93.19 86 LEU A N 1
ATOM 706 C CA . LEU A 1 86 ? -0.514 -1.741 -12.429 1.00 93.19 86 LEU A CA 1
ATOM 707 C C . LEU A 1 86 ? -1.357 -0.528 -12.006 1.00 93.19 86 LEU A C 1
ATOM 709 O O . LEU A 1 86 ? -2.366 -0.646 -11.318 1.00 93.19 86 LEU A O 1
ATOM 713 N N . ASN A 1 87 ? -0.948 0.667 -12.447 1.00 90.81 87 ASN A N 1
ATOM 714 C CA . ASN A 1 87 ? -1.594 1.923 -12.063 1.00 90.81 87 ASN A CA 1
ATOM 715 C C . ASN A 1 87 ? -3.097 1.951 -12.404 1.00 90.81 87 ASN A C 1
ATOM 717 O O . ASN A 1 87 ? -3.880 2.446 -11.601 1.00 90.81 87 ASN A O 1
ATOM 721 N N . LEU A 1 88 ? -3.534 1.383 -13.539 1.00 92.94 88 LEU A N 1
ATOM 722 C CA . LEU A 1 88 ? -4.970 1.345 -13.865 1.00 92.94 88 LEU A CA 1
ATOM 723 C C . LEU A 1 88 ? -5.757 0.507 -12.864 1.00 92.94 88 LEU A C 1
ATOM 725 O O . LEU A 1 88 ? -6.881 0.859 -12.516 1.00 92.94 88 LEU A O 1
ATOM 729 N N . GLN A 1 89 ? -5.166 -0.591 -12.402 1.00 95.06 89 GLN A N 1
ATOM 730 C CA . GLN A 1 89 ? -5.784 -1.463 -11.423 1.00 95.06 89 GLN A CA 1
ATOM 731 C C . GLN A 1 89 ? -5.879 -0.778 -10.071 1.00 95.06 89 GLN A C 1
ATOM 733 O O . GLN A 1 89 ? -6.947 -0.757 -9.472 1.00 95.06 89 GLN A O 1
ATOM 738 N N . GLU A 1 90 ? -4.784 -0.167 -9.624 1.00 95.62 90 GLU A N 1
ATOM 739 C CA . GLU A 1 90 ? -4.755 0.611 -8.387 1.00 95.62 90 GLU A CA 1
ATOM 740 C C . GLU A 1 90 ? -5.802 1.722 -8.411 1.00 95.62 90 GLU A C 1
ATOM 742 O O . GLU A 1 90 ? -6.570 1.853 -7.464 1.00 95.62 90 GLU A O 1
ATOM 747 N N . ARG A 1 91 ? -5.874 2.489 -9.506 1.00 93.44 91 ARG A N 1
ATOM 748 C CA . ARG A 1 91 ? -6.874 3.549 -9.669 1.00 93.44 91 ARG A CA 1
ATOM 749 C C . ARG A 1 91 ? -8.282 2.982 -9.615 1.00 93.44 91 ARG A C 1
ATOM 751 O O . ARG A 1 91 ? -9.121 3.518 -8.904 1.00 93.44 91 ARG A O 1
ATOM 758 N N . LYS A 1 92 ? -8.544 1.877 -10.315 1.00 95.69 92 LYS A N 1
ATOM 759 C CA . LYS A 1 92 ? -9.858 1.230 -10.291 1.00 95.69 92 LYS A CA 1
ATOM 760 C C . LYS A 1 92 ? -10.236 0.759 -8.884 1.00 95.69 92 LYS A C 1
ATOM 762 O O . LYS A 1 92 ? -11.387 0.940 -8.505 1.00 95.69 92 LYS A O 1
ATOM 767 N N . LEU A 1 93 ? -9.297 0.218 -8.108 1.00 97.19 93 LEU A N 1
ATOM 768 C CA . LEU A 1 93 ? -9.540 -0.149 -6.710 1.00 97.19 93 LEU A CA 1
ATOM 769 C C . LEU A 1 93 ? -9.831 1.072 -5.841 1.00 97.19 93 LEU A C 1
ATOM 771 O O . LEU A 1 93 ? -10.827 1.054 -5.130 1.00 97.19 93 LEU A O 1
ATOM 775 N N . ILE A 1 94 ? -9.027 2.137 -5.953 1.00 95.75 94 ILE A N 1
ATOM 776 C CA . ILE A 1 94 ? -9.264 3.404 -5.246 1.00 95.75 94 ILE A CA 1
ATOM 777 C C . ILE A 1 94 ? -10.663 3.937 -5.561 1.00 95.75 94 ILE A C 1
ATOM 779 O O . ILE A 1 94 ? -11.445 4.161 -4.651 1.00 95.75 94 ILE A O 1
ATOM 783 N N . HIS A 1 95 ? -11.033 4.034 -6.838 1.00 93.56 95 HIS A N 1
ATOM 784 C CA . HIS A 1 95 ? -12.352 4.520 -7.252 1.00 93.56 95 HIS A CA 1
ATOM 785 C C . HIS A 1 95 ? -13.535 3.692 -6.725 1.00 93.56 95 HIS A C 1
ATOM 787 O O . HIS A 1 95 ? -14.657 4.184 -6.749 1.00 93.56 95 HIS A O 1
ATOM 793 N N . ASN A 1 96 ? -13.308 2.449 -6.291 1.00 94.88 96 ASN A N 1
ATOM 794 C CA . ASN A 1 96 ? -14.343 1.568 -5.744 1.00 94.88 96 ASN A CA 1
ATOM 795 C C . ASN A 1 96 ? -14.237 1.396 -4.221 1.00 94.88 96 ASN A C 1
ATOM 797 O O . ASN A 1 96 ? -14.913 0.534 -3.658 1.00 94.88 96 ASN A O 1
ATOM 801 N N . LEU A 1 97 ? -13.399 2.186 -3.545 1.00 96.56 97 LEU A N 1
ATOM 802 C CA . LEU A 1 97 ? -13.405 2.252 -2.090 1.00 96.56 97 LEU A CA 1
ATOM 803 C C . LEU A 1 97 ? -14.674 2.952 -1.596 1.00 96.56 97 LEU A C 1
ATOM 805 O O . LEU A 1 97 ? -15.151 3.918 -2.190 1.00 96.56 97 LEU A O 1
ATOM 809 N N . THR A 1 98 ? -15.190 2.490 -0.463 1.00 96.12 98 THR A N 1
ATOM 810 C CA . THR A 1 98 ? -16.244 3.197 0.278 1.00 96.12 98 THR A CA 1
ATOM 811 C C . THR A 1 98 ? -15.724 4.527 0.831 1.00 96.12 98 THR A C 1
ATOM 813 O O . THR A 1 98 ? -14.513 4.727 0.964 1.00 96.12 98 THR A O 1
ATOM 816 N N . ASP A 1 99 ? -16.625 5.429 1.222 1.00 94.06 99 ASP A N 1
ATOM 817 C CA . ASP A 1 99 ? -16.247 6.722 1.809 1.00 94.06 99 ASP A CA 1
ATOM 818 C C . ASP A 1 99 ? -15.358 6.557 3.052 1.00 94.06 99 ASP A C 1
ATOM 820 O O . ASP A 1 99 ? -14.377 7.278 3.223 1.00 94.06 99 ASP A O 1
ATOM 824 N N . ILE A 1 100 ? -15.629 5.551 3.891 1.00 95.75 100 ILE A N 1
ATOM 825 C CA . ILE A 1 100 ? -14.844 5.285 5.108 1.00 95.75 100 ILE A CA 1
ATOM 826 C C . ILE A 1 100 ? -13.452 4.749 4.779 1.00 95.75 100 ILE A C 1
ATOM 828 O O . ILE A 1 100 ? -12.474 5.128 5.423 1.00 95.75 100 ILE A O 1
ATOM 832 N N . GLN A 1 101 ? -13.334 3.900 3.758 1.00 97.62 101 GLN A N 1
ATOM 833 C CA . GLN A 1 101 ? -12.037 3.419 3.273 1.00 97.62 101 GLN A CA 1
ATOM 834 C C . GLN A 1 101 ? -11.211 4.565 2.673 1.00 97.62 101 GLN A C 1
ATOM 836 O O . GLN A 1 101 ? -10.012 4.658 2.941 1.00 97.62 101 GLN A O 1
ATOM 841 N N . HIS A 1 102 ? -11.847 5.480 1.937 1.00 95.38 102 HIS A N 1
ATOM 842 C CA . HIS A 1 102 ? -11.206 6.703 1.453 1.00 95.38 102 HIS A CA 1
ATOM 843 C C . HIS A 1 102 ? -10.747 7.614 2.596 1.00 95.38 102 HIS A C 1
ATOM 845 O O . HIS A 1 102 ? -9.600 8.058 2.591 1.00 95.38 102 HIS A O 1
ATOM 851 N N . MET A 1 103 ? -11.596 7.859 3.600 1.00 93.75 103 MET A N 1
ATOM 852 C CA . MET A 1 103 ? -11.223 8.641 4.784 1.00 93.75 103 MET A CA 1
ATOM 853 C C . MET A 1 103 ? -10.039 8.009 5.522 1.00 93.75 103 MET A C 1
ATOM 855 O O . MET A 1 103 ? -9.102 8.713 5.893 1.00 93.75 103 MET A O 1
ATOM 859 N N . CYS A 1 104 ? -10.032 6.681 5.672 1.00 95.94 104 CYS A N 1
ATOM 860 C CA . CYS A 1 104 ? -8.903 5.955 6.251 1.00 95.94 104 CYS A CA 1
ATOM 861 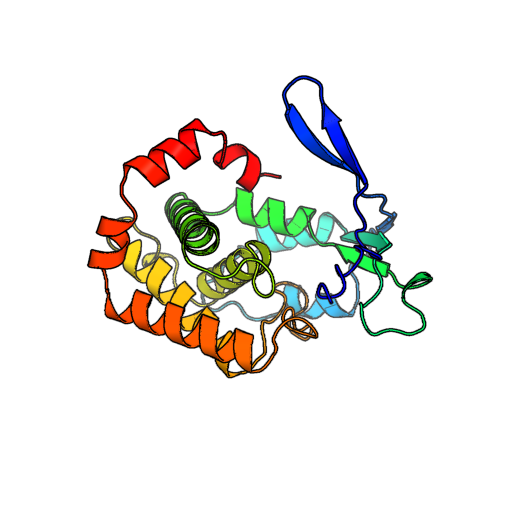C C . CYS A 1 104 ? -7.621 6.204 5.442 1.00 95.94 104 CYS A C 1
ATOM 863 O O . CYS A 1 104 ? -6.596 6.575 6.012 1.00 95.94 104 CYS A O 1
ATOM 865 N N . TYR A 1 105 ? -7.682 6.096 4.110 1.00 96.00 105 TYR A N 1
ATOM 866 C CA . TYR A 1 105 ? -6.530 6.364 3.248 1.00 96.00 105 TYR A CA 1
ATOM 867 C C . TYR A 1 105 ? -5.984 7.787 3.403 1.00 96.00 105 TYR A C 1
ATOM 869 O O . TYR A 1 105 ? -4.769 7.979 3.466 1.00 96.00 105 TYR A O 1
ATOM 877 N N . ILE A 1 106 ? -6.873 8.781 3.469 1.00 91.69 106 ILE A N 1
ATOM 878 C CA . ILE A 1 106 ? -6.509 10.191 3.647 1.00 91.69 106 ILE A CA 1
ATOM 879 C C . ILE A 1 106 ? -5.740 10.372 4.952 1.00 91.69 106 ILE A C 1
ATOM 881 O O . ILE A 1 106 ? -4.636 10.914 4.929 1.00 91.69 106 ILE A O 1
ATOM 885 N N . ILE A 1 107 ? -6.263 9.839 6.058 1.00 92.06 107 ILE A N 1
ATOM 886 C CA . ILE A 1 107 ? -5.602 9.910 7.366 1.00 92.06 107 ILE A CA 1
ATOM 887 C C . ILE A 1 107 ? -4.226 9.237 7.309 1.00 92.06 107 ILE A C 1
ATOM 889 O O . ILE A 1 107 ? -3.236 9.834 7.724 1.00 92.06 107 ILE A O 1
ATOM 893 N N . LEU A 1 108 ? -4.116 8.038 6.727 1.00 94.38 108 LEU A N 1
ATOM 894 C CA . LEU A 1 108 ? -2.826 7.349 6.576 1.00 94.38 108 LEU A CA 1
ATOM 895 C C . LEU A 1 108 ? -1.821 8.172 5.756 1.00 94.38 108 LEU A C 1
ATOM 897 O O . LEU A 1 108 ? -0.633 8.219 6.078 1.00 94.38 108 LEU A O 1
ATOM 901 N N . LYS A 1 109 ? -2.287 8.848 4.703 1.00 91.25 109 LYS A N 1
ATOM 902 C CA . LYS A 1 109 ? -1.459 9.720 3.865 1.00 91.25 109 LYS A CA 1
ATOM 903 C C . LYS A 1 109 ? -0.984 10.958 4.630 1.00 91.25 109 LYS A C 1
ATOM 905 O O . LYS A 1 109 ? 0.176 11.334 4.474 1.00 91.25 109 LYS A O 1
ATOM 910 N N . MET A 1 110 ? -1.840 11.559 5.455 1.00 88.88 110 MET A N 1
ATOM 911 C CA . MET A 1 110 ? -1.478 12.685 6.324 1.00 88.88 110 MET A CA 1
ATOM 912 C C . MET A 1 110 ? -0.439 12.269 7.360 1.00 88.88 110 MET A C 1
ATOM 914 O O . MET A 1 110 ? 0.638 12.856 7.400 1.00 88.88 110 MET A O 1
ATOM 918 N N . ILE A 1 111 ? -0.690 11.172 8.086 1.00 89.38 111 ILE A N 1
ATOM 919 C CA . ILE A 1 111 ? 0.267 10.595 9.040 1.00 89.38 111 ILE A CA 1
ATOM 920 C C . ILE A 1 111 ? 1.621 10.388 8.359 1.00 89.38 111 ILE A C 1
ATOM 922 O O . ILE A 1 111 ? 2.656 10.827 8.862 1.00 89.38 111 ILE A O 1
ATOM 926 N N . LYS A 1 112 ? 1.617 9.778 7.166 1.00 90.25 112 LYS A N 1
ATOM 927 C CA . LYS A 1 112 ? 2.836 9.562 6.388 1.00 90.25 112 LYS A CA 1
ATOM 928 C C . LYS A 1 112 ? 3.567 10.858 6.061 1.00 90.25 112 LYS A C 1
ATOM 930 O O . LYS A 1 112 ? 4.793 10.862 6.120 1.00 90.25 112 LYS A O 1
ATOM 935 N N . ASN A 1 113 ? 2.866 11.899 5.641 1.00 87.62 113 ASN A N 1
ATOM 936 C CA . ASN A 1 113 ? 3.502 13.122 5.164 1.00 87.62 113 ASN A CA 1
ATOM 937 C C . ASN A 1 113 ? 3.984 14.026 6.303 1.00 87.62 113 ASN A C 1
ATOM 939 O O . ASN A 1 113 ? 5.005 14.684 6.136 1.00 87.62 113 ASN A O 1
ATOM 943 N N . GLU A 1 114 ? 3.278 14.041 7.430 1.00 84.38 114 GLU A N 1
ATOM 944 C CA . GLU A 1 114 ? 3.548 14.956 8.542 1.00 84.38 114 GLU A CA 1
ATOM 945 C C . GLU A 1 114 ? 4.475 14.351 9.604 1.00 84.38 114 GLU A C 1
ATOM 947 O O . GLU A 1 114 ? 5.292 15.068 10.176 1.00 84.38 114 GLU A O 1
ATOM 952 N N . TYR A 1 115 ? 4.399 13.036 9.846 1.00 83.81 115 TYR A N 1
ATOM 953 C CA . TYR A 1 115 ? 5.060 12.409 11.001 1.00 83.81 115 TYR A CA 1
ATOM 954 C C . TYR A 1 115 ? 6.070 11.325 10.637 1.00 83.81 115 TYR A C 1
ATOM 956 O O . TYR A 1 115 ? 6.879 10.947 11.481 1.00 83.81 115 TYR A O 1
ATOM 964 N N . LEU A 1 116 ? 6.026 10.789 9.412 1.00 84.62 116 LEU A N 1
ATOM 965 C CA . LEU A 1 116 ? 6.865 9.652 9.030 1.00 84.62 116 LEU A CA 1
ATOM 966 C C . LEU A 1 116 ? 7.991 10.061 8.070 1.00 84.62 116 LEU A C 1
ATOM 968 O O . LEU A 1 116 ? 7.733 10.798 7.110 1.00 84.62 116 LEU A O 1
ATOM 972 N N . PRO A 1 117 ? 9.201 9.488 8.203 1.00 81.44 117 PRO A N 1
ATOM 973 C CA . PRO A 1 117 ? 10.313 9.760 7.297 1.00 81.44 117 PRO A CA 1
ATOM 974 C C . PRO A 1 117 ? 9.935 9.525 5.827 1.00 81.44 117 PRO A C 1
ATOM 976 O O . PRO A 1 117 ? 9.265 8.549 5.481 1.00 81.44 117 PRO A O 1
ATOM 979 N N . SER A 1 118 ? 10.301 10.441 4.928 1.00 74.25 118 SER A N 1
ATOM 980 C CA . SER A 1 118 ? 9.822 10.447 3.532 1.00 74.25 118 SER A CA 1
ATOM 981 C C . SER A 1 118 ? 10.608 9.546 2.573 1.00 74.25 118 SER A C 1
ATOM 983 O O . SER A 1 118 ? 10.149 9.296 1.457 1.00 74.25 118 SER A O 1
ATOM 985 N N . TYR A 1 119 ? 11.780 9.055 2.981 1.00 77.75 119 TYR A N 1
ATOM 986 C CA . TYR A 1 119 ? 12.762 8.477 2.061 1.00 77.75 119 TYR A CA 1
ATOM 987 C C . TYR A 1 119 ? 12.624 6.953 1.855 1.00 77.75 119 TYR A C 1
ATOM 989 O O . TYR A 1 119 ? 12.892 6.468 0.754 1.00 77.75 119 TYR A O 1
ATOM 997 N N . CYS A 1 120 ? 12.183 6.193 2.863 1.00 84.69 120 CYS A N 1
ATOM 998 C CA . CYS A 1 120 ? 12.137 4.724 2.811 1.00 84.69 120 CYS A CA 1
ATOM 999 C C . CYS A 1 120 ? 10.729 4.190 2.508 1.00 84.69 120 CYS A C 1
ATOM 1001 O O . CYS A 1 120 ? 10.518 3.495 1.511 1.00 84.69 120 CYS A O 1
ATOM 1003 N N . ILE A 1 121 ? 9.752 4.583 3.322 1.00 91.19 121 ILE A N 1
ATOM 1004 C CA . ILE A 1 121 ? 8.339 4.227 3.188 1.00 91.19 121 ILE A CA 1
ATOM 1005 C C . ILE A 1 121 ? 7.626 5.414 2.549 1.00 91.19 121 ILE A C 1
ATOM 1007 O O . ILE A 1 121 ? 7.930 6.567 2.825 1.00 91.19 121 ILE A O 1
ATOM 1011 N N . THR A 1 122 ? 6.687 5.157 1.650 1.00 92.00 122 THR A N 1
ATOM 1012 C CA . THR A 1 122 ? 6.004 6.188 0.850 1.00 92.00 122 THR A CA 1
ATOM 1013 C C . THR A 1 122 ? 4.497 6.002 0.929 1.00 92.00 122 THR A C 1
ATOM 1015 O O . THR A 1 122 ? 4.017 4.968 1.388 1.00 92.00 122 THR A O 1
ATOM 1018 N N . THR A 1 123 ? 3.735 6.969 0.425 1.00 91.75 123 THR A N 1
ATOM 1019 C CA . THR A 1 123 ? 2.270 6.874 0.320 1.00 91.75 123 THR A CA 1
ATOM 1020 C C . THR A 1 123 ? 1.807 5.663 -0.499 1.00 91.75 123 THR A C 1
ATOM 1022 O O . THR A 1 123 ? 0.750 5.109 -0.216 1.00 91.75 123 THR A O 1
ATOM 1025 N N . TYR A 1 124 ? 2.623 5.182 -1.447 1.00 93.06 124 TYR A N 1
ATOM 1026 C CA . TYR A 1 124 ? 2.363 3.935 -2.175 1.00 93.06 124 TYR A CA 1
ATOM 1027 C C . TYR A 1 124 ? 2.301 2.719 -1.241 1.00 93.06 124 TYR A C 1
ATOM 1029 O O . TYR A 1 124 ? 1.394 1.907 -1.366 1.00 93.06 124 TYR A O 1
ATOM 1037 N N . HIS A 1 125 ? 3.210 2.622 -0.268 1.00 96.06 125 HIS A N 1
ATOM 1038 C CA . HIS A 1 125 ? 3.228 1.510 0.686 1.00 96.06 125 HIS A CA 1
ATOM 1039 C C . HIS A 1 125 ? 1.990 1.533 1.588 1.00 96.06 125 HIS A C 1
ATOM 1041 O O . HIS A 1 125 ? 1.393 0.492 1.835 1.00 96.06 125 HIS A O 1
ATOM 1047 N N . TRP A 1 126 ? 1.551 2.718 2.022 1.00 96.75 126 TRP A N 1
ATOM 1048 C CA . TRP A 1 126 ? 0.321 2.871 2.807 1.00 96.75 126 TRP A CA 1
ATOM 1049 C C . TRP A 1 126 ? -0.942 2.553 2.006 1.00 96.75 126 TRP A C 1
ATOM 1051 O O . TRP A 1 126 ? -1.857 1.936 2.542 1.00 96.75 126 TRP A O 1
ATOM 1061 N N . LYS A 1 127 ? -0.973 2.894 0.713 1.00 97.38 127 LYS A N 1
ATOM 1062 C CA . LYS A 1 127 ? -2.038 2.460 -0.202 1.00 97.38 127 LYS A CA 1
ATOM 1063 C C . LYS A 1 127 ? -2.081 0.935 -0.322 1.00 97.38 127 LYS A C 1
ATOM 1065 O O . LYS A 1 127 ? -3.149 0.344 -0.205 1.00 97.38 127 LYS A O 1
ATOM 1070 N N . THR A 1 128 ? -0.922 0.304 -0.508 1.00 97.94 128 THR A N 1
ATOM 1071 C CA . THR A 1 128 ? -0.799 -1.158 -0.530 1.00 97.94 128 THR A CA 1
ATOM 1072 C C . THR A 1 128 ? -1.278 -1.771 0.785 1.00 97.94 128 THR A C 1
ATOM 1074 O O . THR A 1 128 ? -2.093 -2.687 0.753 1.00 97.94 128 THR A O 1
ATOM 1077 N N . CYS A 1 129 ? -0.849 -1.231 1.931 1.00 98.50 129 CYS A N 1
ATOM 1078 C CA . CYS A 1 129 ? -1.309 -1.647 3.259 1.00 98.50 129 CYS A CA 1
ATOM 1079 C C . CYS A 1 129 ? -2.829 -1.604 3.375 1.00 98.50 129 CYS A C 1
ATOM 1081 O O . CYS A 1 129 ? -3.446 -2.606 3.723 1.00 98.50 129 CYS A O 1
ATOM 1083 N N . LEU A 1 130 ? -3.437 -0.484 2.984 1.00 98.62 130 LEU A N 1
ATOM 1084 C CA . LEU A 1 130 ? -4.882 -0.334 3.006 1.00 98.62 130 LEU A CA 1
ATOM 1085 C C . LEU A 1 130 ? -5.589 -1.409 2.168 1.00 98.62 130 LEU A C 1
ATOM 1087 O O . LEU A 1 130 ? -6.562 -1.985 2.640 1.00 98.62 130 LEU A O 1
ATOM 1091 N N . PHE A 1 131 ? -5.109 -1.716 0.959 1.00 98.56 131 PHE A N 1
ATOM 1092 C CA . PHE A 1 131 ? -5.713 -2.770 0.135 1.00 98.56 131 PHE A CA 1
ATOM 1093 C C . PHE A 1 131 ? -5.666 -4.144 0.809 1.00 98.56 131 PHE A C 1
ATOM 1095 O O . PHE A 1 131 ? -6.674 -4.848 0.816 1.00 98.56 131 PHE A O 1
ATOM 1102 N N . HIS A 1 132 ? -4.531 -4.519 1.403 1.00 98.44 132 HIS A N 1
ATOM 1103 C CA . HIS A 1 132 ? -4.430 -5.779 2.149 1.00 98.44 132 HIS A CA 1
ATOM 1104 C C . HIS A 1 132 ? -5.376 -5.787 3.356 1.00 98.44 132 HIS A C 1
ATOM 1106 O O . HIS A 1 132 ? -6.173 -6.708 3.494 1.00 98.44 132 HIS A O 1
ATOM 1112 N N . VAL A 1 133 ? -5.405 -4.713 4.152 1.00 98.56 133 VAL A N 1
ATOM 1113 C CA . VAL A 1 133 ? -6.289 -4.618 5.327 1.00 98.56 133 VAL A CA 1
ATOM 1114 C C . VAL A 1 133 ? -7.771 -4.668 4.941 1.00 98.56 133 VAL A C 1
ATOM 1116 O O . VAL A 1 133 ? -8.556 -5.284 5.658 1.00 98.56 133 VAL A O 1
ATOM 1119 N N . ILE A 1 134 ? -8.182 -4.073 3.816 1.00 98.56 134 ILE A N 1
ATOM 1120 C CA . ILE A 1 134 ? -9.569 -4.184 3.333 1.00 98.56 134 ILE A CA 1
ATOM 1121 C C . ILE A 1 134 ? -9.897 -5.621 2.919 1.00 98.56 134 ILE A C 1
ATOM 1123 O O . ILE A 1 134 ? -10.985 -6.105 3.226 1.00 98.56 134 ILE A O 1
ATOM 1127 N N . GLU A 1 135 ? -8.985 -6.301 2.225 1.00 97.88 135 GLU A N 1
ATOM 1128 C CA . GLU A 1 135 ? -9.184 -7.686 1.790 1.00 97.88 135 GLU A CA 1
ATOM 1129 C C . GLU A 1 135 ? -9.277 -8.668 2.966 1.00 97.88 135 GLU A C 1
ATOM 1131 O O . GLU A 1 135 ? -10.070 -9.612 2.934 1.00 97.88 135 GLU A O 1
ATOM 1136 N N . GLU A 1 136 ? -8.488 -8.426 4.010 1.00 97.50 136 GLU A N 1
ATOM 1137 C CA . GLU A 1 136 ? -8.326 -9.295 5.177 1.00 97.50 136 GLU A CA 1
ATOM 1138 C C . GLU A 1 136 ? -9.329 -9.014 6.304 1.00 97.50 136 GLU A C 1
ATOM 1140 O O . GLU A 1 136 ? -9.267 -9.663 7.347 1.00 97.50 136 GLU A O 1
ATOM 1145 N N . ASN A 1 137 ? -10.265 -8.074 6.125 1.00 98.38 137 ASN A N 1
ATOM 1146 C CA . ASN A 1 137 ? -11.236 -7.714 7.158 1.00 98.38 137 ASN A CA 1
ATOM 1147 C C . ASN A 1 137 ? -12.673 -7.591 6.618 1.00 98.38 137 ASN A C 1
ATOM 1149 O O . ASN A 1 137 ? -12.890 -7.192 5.471 1.00 98.38 137 ASN A O 1
ATOM 1153 N N . PRO A 1 138 ? -13.695 -7.887 7.445 1.00 97.69 138 PRO A N 1
ATOM 1154 C CA . PRO A 1 138 ? -15.087 -7.820 7.016 1.00 97.69 138 PRO A CA 1
ATOM 1155 C C . PRO A 1 138 ? -15.526 -6.383 6.724 1.00 97.69 138 PRO A C 1
ATOM 1157 O O . PRO A 1 138 ? -15.172 -5.450 7.440 1.00 97.69 138 PRO A O 1
ATOM 1160 N N . GLN A 1 139 ? -16.395 -6.193 5.727 1.00 96.25 139 GLN A N 1
ATOM 1161 C CA . GLN A 1 139 ? -16.879 -4.853 5.360 1.00 96.25 139 GLN A CA 1
ATOM 1162 C C . GLN A 1 139 ? -17.592 -4.116 6.514 1.00 96.25 139 GLN A C 1
ATOM 1164 O O . GLN A 1 139 ? -17.596 -2.891 6.557 1.00 96.25 139 GLN A O 1
ATOM 1169 N N . SER A 1 140 ? -18.119 -4.847 7.502 1.00 97.00 140 SER A N 1
ATOM 1170 C CA . SER A 1 140 ? -18.796 -4.292 8.680 1.00 97.00 140 SER A CA 1
ATOM 1171 C C . SER A 1 140 ? -17.905 -3.458 9.611 1.00 97.00 140 SER A C 1
ATOM 1173 O O . SER A 1 140 ? -18.446 -2.707 10.422 1.00 97.00 140 SER A O 1
ATOM 1175 N N . ILE A 1 141 ? -16.569 -3.551 9.521 1.00 97.69 141 ILE A N 1
ATOM 1176 C CA . ILE A 1 141 ? -15.681 -2.681 10.315 1.00 97.69 141 ILE A CA 1
ATOM 1177 C C . ILE A 1 141 ? -15.501 -1.292 9.692 1.00 97.69 141 ILE A C 1
ATOM 1179 O O . ILE A 1 141 ? -15.148 -0.361 10.411 1.00 97.69 141 ILE A O 1
ATOM 1183 N N . TRP A 1 142 ? -15.770 -1.138 8.393 1.00 97.50 142 TRP A N 1
ATOM 1184 C CA . TRP A 1 142 ? -15.555 0.095 7.632 1.00 97.50 142 TRP A CA 1
ATOM 1185 C C . TRP A 1 142 ? -16.745 1.052 7.776 1.00 97.50 142 TRP A C 1
ATOM 1187 O O . TRP A 1 142 ? -17.421 1.395 6.811 1.00 97.50 142 TRP A O 1
ATOM 1197 N N . ILE A 1 143 ? -17.006 1.475 9.014 1.00 96.56 143 ILE A N 1
ATOM 1198 C CA . ILE A 1 143 ? -18.088 2.390 9.401 1.00 96.56 143 ILE A CA 1
ATOM 1199 C C . ILE A 1 143 ? -17.536 3.585 10.194 1.00 96.56 143 ILE A C 1
ATOM 1201 O O . ILE A 1 143 ? -16.480 3.486 10.818 1.00 96.56 143 ILE A O 1
ATOM 1205 N N . HIS A 1 144 ? -18.248 4.719 10.197 1.00 92.12 144 HIS A N 1
ATOM 1206 C CA . HIS A 1 144 ? -17.762 5.987 10.773 1.00 92.12 144 HIS A CA 1
ATOM 1207 C C . HIS A 1 144 ? -17.242 5.869 12.215 1.00 92.12 144 HIS A C 1
ATOM 1209 O O . HIS A 1 144 ? -16.142 6.328 12.514 1.00 92.12 144 HIS A O 1
ATOM 1215 N N . ASN A 1 145 ? -17.988 5.211 13.107 1.00 92.56 145 ASN A N 1
ATOM 1216 C CA . ASN A 1 145 ? -17.604 5.047 14.517 1.00 92.56 145 ASN A CA 1
ATOM 1217 C C . ASN A 1 145 ? -16.397 4.107 14.730 1.00 92.56 145 ASN A C 1
ATOM 1219 O O . ASN A 1 145 ? -15.908 3.984 15.851 1.00 92.56 145 ASN A O 1
ATOM 1223 N N . ARG A 1 146 ? -15.914 3.447 13.671 1.00 95.19 146 ARG A N 1
ATOM 1224 C CA . ARG A 1 146 ? -14.748 2.557 13.669 1.00 95.19 146 ARG A CA 1
ATOM 1225 C C . ARG A 1 146 ? -13.617 3.051 12.769 1.00 95.19 146 ARG A C 1
ATOM 1227 O O . ARG A 1 146 ? -12.649 2.320 12.571 1.00 95.19 146 ARG A O 1
ATOM 1234 N N . LEU A 1 147 ? -13.681 4.286 12.268 1.00 93.69 147 LEU A N 1
ATOM 1235 C CA . LEU A 1 147 ? -12.631 4.841 11.411 1.00 93.69 147 LEU A CA 1
ATOM 1236 C C . LEU A 1 147 ? -11.253 4.804 12.090 1.00 93.69 147 LEU A C 1
ATOM 1238 O O . LEU A 1 147 ? -10.296 4.324 11.490 1.00 93.69 147 LEU A O 1
ATOM 1242 N N . TYR A 1 148 ? -11.166 5.217 13.361 1.00 93.25 148 TYR A N 1
ATOM 1243 C CA . TYR A 1 148 ? -9.922 5.113 14.135 1.00 93.25 148 TYR A CA 1
ATOM 1244 C C . TYR A 1 148 ? -9.398 3.676 14.187 1.00 93.25 148 TYR A C 1
ATOM 1246 O O . TYR A 1 148 ? -8.225 3.439 13.927 1.00 93.25 148 TYR A O 1
ATOM 1254 N N . TYR A 1 149 ? -10.278 2.713 14.466 1.00 95.75 149 TYR A N 1
ATOM 1255 C CA . TYR A 1 149 ? -9.909 1.302 14.510 1.00 95.75 149 TYR A CA 1
ATOM 1256 C C .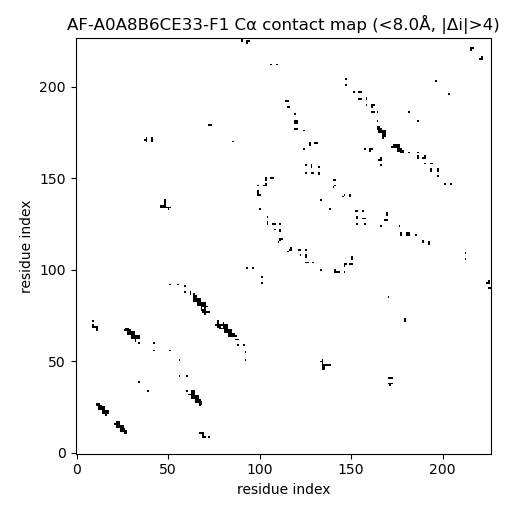 TYR A 1 149 ? -9.361 0.809 13.160 1.00 95.75 149 TYR A C 1
ATOM 1258 O O . TYR A 1 149 ? -8.374 0.082 13.129 1.00 95.75 149 TYR A O 1
ATOM 1266 N N . CYS A 1 150 ? -9.929 1.253 12.035 1.00 97.62 150 CYS A N 1
ATOM 1267 C CA . CYS A 1 150 ? -9.415 0.917 10.702 1.00 97.62 150 CYS A CA 1
ATOM 1268 C C . CYS A 1 150 ? -8.024 1.518 10.438 1.00 97.62 150 CYS A C 1
ATOM 1270 O O . CYS A 1 150 ? -7.161 0.847 9.868 1.00 97.62 150 CYS A O 1
ATOM 1272 N N . VAL A 1 151 ? -7.789 2.762 10.872 1.00 96.31 151 VAL A N 1
ATOM 1273 C CA . VAL A 1 151 ? -6.463 3.402 10.804 1.00 96.31 151 VAL A CA 1
ATOM 1274 C C . VAL A 1 151 ? -5.467 2.633 11.672 1.00 96.31 151 VAL A C 1
ATOM 1276 O O . VAL A 1 151 ? -4.373 2.311 11.214 1.00 96.31 151 VAL A O 1
ATOM 1279 N N . GLU A 1 152 ? -5.859 2.274 12.894 1.00 96.62 152 GLU A N 1
ATOM 1280 C CA . GLU A 1 152 ? -5.037 1.503 13.827 1.00 96.62 152 GLU A CA 1
ATOM 1281 C C . GLU A 1 152 ? -4.649 0.131 13.249 1.00 96.62 152 GLU A C 1
ATOM 1283 O O . GLU A 1 152 ? -3.485 -0.258 13.336 1.00 96.62 152 GLU A O 1
ATOM 1288 N N . LEU A 1 153 ? -5.580 -0.577 12.598 1.00 98.19 153 LEU A N 1
ATOM 1289 C CA . LEU A 1 153 ? -5.289 -1.837 11.902 1.00 98.19 153 LEU A CA 1
ATOM 1290 C C . LEU A 1 153 ? -4.214 -1.661 10.825 1.00 98.19 153 LEU A C 1
ATOM 1292 O O . LEU A 1 153 ? -3.273 -2.449 10.766 1.00 98.19 153 LEU A O 1
ATOM 1296 N N . CYS A 1 154 ? -4.307 -0.607 10.012 1.00 98.31 154 CYS A N 1
ATOM 1297 C CA . CYS A 1 154 ? -3.303 -0.317 8.987 1.00 98.31 154 CYS A CA 1
ATOM 1298 C C . CYS A 1 154 ? -1.936 0.022 9.598 1.00 98.31 154 CYS A C 1
ATOM 1300 O O . CYS A 1 154 ? -0.906 -0.422 9.088 1.00 98.31 154 CYS A O 1
ATOM 1302 N N . MET A 1 155 ? -1.909 0.778 10.699 1.00 96.94 155 MET A N 1
ATOM 1303 C CA . MET A 1 155 ? -0.675 1.101 11.425 1.00 96.94 155 MET A CA 1
ATOM 1304 C C . MET A 1 155 ? -0.018 -0.159 12.003 1.00 96.94 155 MET A C 1
ATOM 1306 O O . MET A 1 155 ? 1.181 -0.364 11.818 1.00 96.94 155 MET A O 1
ATOM 1310 N N . LYS A 1 156 ? -0.804 -1.040 12.637 1.00 97.94 156 LYS A N 1
ATOM 1311 C CA . LYS A 1 156 ? -0.338 -2.335 13.158 1.00 97.94 156 LYS A CA 1
ATOM 1312 C C . LYS A 1 156 ? 0.196 -3.230 12.040 1.00 97.94 156 LYS A C 1
ATOM 1314 O O . LYS A 1 156 ? 1.277 -3.795 12.180 1.00 97.94 156 LYS A O 1
ATOM 1319 N N . GLN A 1 157 ? -0.509 -3.310 10.912 1.00 98.50 157 GLN A N 1
ATOM 1320 C CA . GLN A 1 157 ? -0.069 -4.106 9.768 1.00 98.50 157 GLN A CA 1
ATOM 1321 C C . GLN A 1 157 ? 1.246 -3.583 9.176 1.00 98.50 157 GLN A C 1
ATOM 1323 O O . GLN A 1 157 ? 2.151 -4.366 8.883 1.00 98.50 157 GLN A O 1
ATOM 1328 N N . MET A 1 158 ? 1.386 -2.261 9.042 1.00 97.56 158 MET A N 1
ATOM 1329 C CA . MET A 1 158 ? 2.628 -1.654 8.566 1.00 97.56 158 MET A CA 1
ATOM 1330 C C . MET A 1 158 ? 3.787 -1.893 9.539 1.00 97.56 158 MET A C 1
ATOM 1332 O O . MET A 1 158 ? 4.894 -2.183 9.092 1.00 97.56 158 MET A O 1
ATOM 1336 N N . LEU A 1 159 ? 3.543 -1.820 10.851 1.00 96.62 159 LEU A N 1
ATOM 1337 C CA . LEU A 1 159 ? 4.543 -2.148 11.868 1.00 96.62 159 LEU A CA 1
ATOM 1338 C C . LEU A 1 159 ? 5.045 -3.587 11.708 1.00 96.62 159 LEU A C 1
ATOM 1340 O O . LEU A 1 159 ? 6.251 -3.790 11.593 1.00 96.62 159 LEU A O 1
ATOM 1344 N N . VAL A 1 160 ? 4.138 -4.560 11.575 1.00 98.00 160 VAL A N 1
ATOM 1345 C CA . VAL A 1 160 ? 4.496 -5.967 11.324 1.00 98.00 160 VAL A CA 1
ATOM 1346 C C . VAL A 1 160 ? 5.345 -6.111 10.058 1.00 98.00 160 VAL A C 1
ATOM 1348 O O . VAL A 1 160 ? 6.338 -6.839 10.052 1.00 98.00 160 VAL A O 1
ATOM 1351 N N . TRP A 1 161 ? 4.996 -5.423 8.972 1.00 97.62 161 TRP A N 1
ATOM 1352 C CA . TRP A 1 161 ? 5.788 -5.463 7.739 1.00 97.62 161 TRP A CA 1
ATOM 1353 C C . TRP A 1 161 ? 7.163 -4.822 7.889 1.00 97.62 161 TRP A C 1
ATOM 1355 O O . TRP A 1 161 ? 8.127 -5.329 7.323 1.00 97.62 161 TRP A O 1
ATOM 1365 N N . VAL A 1 162 ? 7.278 -3.726 8.641 1.00 95.56 162 VAL A N 1
ATOM 1366 C CA . VAL A 1 162 ? 8.566 -3.075 8.919 1.00 95.56 162 VAL A CA 1
ATOM 1367 C C . VAL A 1 162 ? 9.455 -3.978 9.765 1.00 95.56 162 VAL A C 1
ATOM 1369 O O . VAL A 1 162 ? 10.635 -4.126 9.458 1.00 95.56 162 VAL A O 1
ATOM 1372 N N . GLU A 1 163 ? 8.904 -4.630 10.787 1.00 94.94 163 GLU A N 1
ATOM 1373 C CA . GLU A 1 163 ? 9.645 -5.565 11.637 1.00 94.94 163 GLU A CA 1
ATOM 1374 C C . GLU A 1 163 ? 10.177 -6.767 10.855 1.00 94.94 163 GLU A C 1
ATOM 1376 O O . GLU A 1 163 ? 11.339 -7.144 11.029 1.00 94.94 163 GLU A O 1
ATOM 1381 N N . ASN A 1 164 ? 9.359 -7.303 9.948 1.00 95.94 164 ASN A N 1
ATOM 1382 C CA . ASN A 1 164 ? 9.715 -8.421 9.075 1.00 95.94 164 ASN A CA 1
ATOM 1383 C C . ASN A 1 164 ? 10.461 -8.001 7.799 1.00 95.94 164 ASN A C 1
ATOM 1385 O O . ASN A 1 164 ? 10.810 -8.861 6.996 1.00 95.94 164 ASN A O 1
ATOM 1389 N N . GLU A 1 165 ? 10.676 -6.698 7.590 1.00 95.44 165 GLU A N 1
ATOM 1390 C CA . GLU A 1 165 ? 11.314 -6.126 6.394 1.00 95.44 165 GLU A CA 1
ATOM 1391 C C . GLU A 1 165 ? 10.646 -6.553 5.077 1.00 95.44 165 GLU A C 1
ATOM 1393 O O . GLU A 1 165 ? 11.278 -6.598 4.021 1.00 95.44 165 GLU A O 1
ATOM 1398 N N . PHE A 1 166 ? 9.345 -6.840 5.123 1.00 97.12 166 PHE A N 1
ATOM 1399 C CA . PHE A 1 166 ? 8.604 -7.386 3.996 1.00 97.12 166 PHE A CA 1
ATOM 1400 C C . PHE A 1 166 ? 7.242 -6.711 3.836 1.00 97.12 166 PHE A C 1
ATOM 1402 O O . PHE A 1 166 ? 6.319 -6.951 4.610 1.00 97.12 166 PHE A O 1
ATOM 1409 N N . CYS A 1 167 ? 7.113 -5.889 2.792 1.00 97.44 167 CYS A N 1
ATOM 1410 C CA . CYS A 1 167 ? 5.849 -5.300 2.357 1.00 97.44 167 CYS A CA 1
ATOM 1411 C C . CYS A 1 167 ? 5.428 -5.962 1.033 1.00 97.44 167 CYS A C 1
ATOM 1413 O O . CYS A 1 167 ? 6.024 -5.651 0.000 1.00 97.44 167 CYS A O 1
ATOM 1415 N N . PRO A 1 168 ? 4.441 -6.875 1.029 1.00 97.44 168 PRO A N 1
ATOM 1416 C CA . PRO A 1 168 ? 4.006 -7.550 -0.190 1.00 97.44 168 PRO A CA 1
ATOM 1417 C C . PRO A 1 168 ? 3.325 -6.569 -1.143 1.00 97.44 168 PRO A C 1
ATOM 1419 O O . PRO A 1 168 ? 2.359 -5.897 -0.764 1.00 97.44 168 PRO A O 1
ATOM 1422 N N . ASP A 1 169 ? 3.754 -6.527 -2.406 1.00 97.31 169 ASP A N 1
ATOM 1423 C CA . ASP A 1 169 ? 2.963 -5.864 -3.440 1.00 97.31 169 ASP A CA 1
ATOM 1424 C C . ASP A 1 169 ? 1.564 -6.491 -3.507 1.00 97.31 169 ASP A C 1
ATOM 1426 O O . ASP A 1 169 ? 1.393 -7.710 -3.421 1.00 97.31 169 ASP A O 1
ATOM 1430 N N . TYR A 1 170 ? 0.540 -5.648 -3.630 1.00 97.69 170 TYR A N 1
ATOM 1431 C CA . TYR A 1 170 ? -0.836 -6.117 -3.546 1.00 97.69 170 TYR A CA 1
ATOM 1432 C C . TYR A 1 170 ? -1.201 -7.076 -4.685 1.00 97.69 170 TYR A C 1
ATOM 1434 O O . TYR A 1 170 ? -1.931 -8.039 -4.439 1.00 97.69 170 TYR A O 1
ATOM 1442 N N . PHE A 1 171 ? -0.674 -6.849 -5.895 1.00 96.81 171 PHE A N 1
ATOM 1443 C CA . PHE A 1 171 ? -0.935 -7.659 -7.088 1.00 96.81 171 PHE A CA 1
ATOM 1444 C C . PHE A 1 171 ? 0.126 -8.731 -7.347 1.00 96.81 171 PHE A C 1
ATOM 1446 O O . PHE A 1 171 ? -0.164 -9.726 -8.012 1.00 96.81 171 PHE A O 1
ATOM 1453 N N . ILE A 1 172 ? 1.347 -8.538 -6.844 1.00 96.00 172 ILE A N 1
ATOM 1454 C CA . ILE A 1 172 ? 2.455 -9.493 -6.953 1.00 96.00 172 ILE A CA 1
ATOM 1455 C C . ILE A 1 172 ? 2.948 -9.823 -5.533 1.00 96.00 172 ILE A C 1
ATOM 1457 O O . ILE A 1 172 ? 3.986 -9.314 -5.122 1.00 96.00 172 ILE A O 1
ATOM 1461 N N . PRO A 1 173 ? 2.253 -10.687 -4.767 1.00 93.19 173 PRO A N 1
ATOM 1462 C CA . PRO A 1 173 ? 2.536 -10.902 -3.340 1.00 93.19 173 PRO A CA 1
ATOM 1463 C C . PRO A 1 173 ? 3.984 -11.291 -3.012 1.00 93.19 173 PRO A C 1
ATOM 1465 O O . PRO A 1 173 ? 4.491 -10.977 -1.940 1.00 93.19 173 PRO A O 1
ATOM 1468 N N . LYS A 1 174 ? 4.671 -11.957 -3.949 1.00 93.50 174 LYS A N 1
ATOM 1469 C CA . LYS A 1 174 ? 6.082 -12.357 -3.813 1.00 93.50 174 LYS A CA 1
ATOM 1470 C C . LYS A 1 174 ? 7.073 -11.201 -3.977 1.00 93.50 174 LYS A C 1
ATOM 1472 O O . LYS A 1 174 ? 8.251 -11.370 -3.683 1.00 93.50 174 LYS A O 1
ATOM 1477 N N . GLN A 1 175 ? 6.629 -10.052 -4.478 1.00 94.50 175 GLN A N 1
ATOM 1478 C CA . GLN A 1 175 ? 7.459 -8.870 -4.649 1.00 94.50 175 GLN A CA 1
ATOM 1479 C C . GLN A 1 175 ? 7.465 -8.051 -3.356 1.00 94.50 175 GLN A C 1
ATOM 1481 O O . GLN A 1 175 ? 6.447 -7.480 -2.971 1.00 94.50 175 GLN A O 1
ATOM 1486 N N . ASN A 1 176 ? 8.636 -7.947 -2.726 1.00 95.50 176 ASN A N 1
ATOM 1487 C CA . ASN A 1 176 ? 8.833 -7.090 -1.564 1.00 95.50 176 ASN A CA 1
ATOM 1488 C C . ASN A 1 176 ? 9.023 -5.628 -1.994 1.00 95.50 176 ASN A C 1
ATOM 1490 O O . ASN A 1 176 ? 9.994 -5.281 -2.664 1.00 95.50 176 ASN A O 1
ATOM 1494 N N . LEU A 1 177 ? 8.116 -4.748 -1.586 1.00 94.31 177 LEU A N 1
ATOM 1495 C CA . LEU A 1 177 ? 8.187 -3.316 -1.866 1.00 94.31 177 LEU A CA 1
ATOM 1496 C C . LEU A 1 177 ? 9.234 -2.584 -1.021 1.00 94.31 177 LEU A C 1
ATOM 1498 O O . LEU A 1 177 ? 9.689 -1.518 -1.439 1.00 94.31 177 LEU A O 1
ATOM 1502 N N . PHE A 1 178 ? 9.640 -3.153 0.117 1.00 93.88 178 PHE A N 1
ATOM 1503 C CA . PHE A 1 178 ? 10.714 -2.625 0.962 1.00 93.88 178 PHE A CA 1
ATOM 1504 C C . PHE A 1 178 ? 12.115 -2.998 0.486 1.00 93.88 178 PHE A C 1
ATOM 1506 O O . PHE A 1 178 ? 13.086 -2.443 1.010 1.00 93.88 178 PHE A O 1
ATOM 1513 N N . ASP A 1 179 ? 12.229 -3.881 -0.509 1.00 89.88 179 ASP A N 1
ATOM 1514 C CA . ASP A 1 179 ? 13.520 -4.333 -1.014 1.00 89.88 179 ASP A CA 1
ATOM 1515 C C . ASP A 1 179 ? 14.393 -3.144 -1.433 1.00 89.88 179 ASP A C 1
ATOM 1517 O O . ASP A 1 179 ? 13.981 -2.261 -2.199 1.00 89.88 179 ASP A O 1
ATOM 1521 N N . GLY A 1 180 ? 15.587 -3.079 -0.844 1.00 85.12 180 GLY A N 1
ATOM 1522 C CA . GLY A 1 180 ? 16.536 -2.007 -1.097 1.00 85.12 180 GLY A CA 1
ATOM 1523 C C . GLY A 1 180 ? 16.154 -0.617 -0.561 1.00 85.12 180 GLY A C 1
ATOM 1524 O O . GLY A 1 180 ? 16.765 0.371 -0.975 1.00 85.12 180 GLY A O 1
ATOM 1525 N N . ARG A 1 181 ? 15.140 -0.503 0.314 1.00 87.19 181 ARG A N 1
ATOM 1526 C CA . ARG A 1 181 ? 14.650 0.781 0.867 1.00 87.19 181 ARG A CA 1
ATOM 1527 C C . ARG A 1 181 ? 14.830 0.947 2.370 1.00 87.19 181 ARG A C 1
ATOM 1529 O O . ARG A 1 181 ? 14.956 2.085 2.819 1.00 87.19 181 ARG A O 1
ATOM 1536 N N . LEU A 1 182 ? 14.776 -0.142 3.133 1.00 87.44 182 LEU A N 1
ATOM 1537 C CA . LEU A 1 182 ? 14.910 -0.115 4.589 1.00 87.44 182 LEU A CA 1
ATOM 1538 C C . LEU A 1 182 ? 16.342 -0.471 4.991 1.00 87.44 182 LEU A C 1
ATOM 1540 O O . LEU A 1 182 ? 16.821 -1.561 4.700 1.00 87.44 182 LEU A O 1
ATOM 1544 N N . SER A 1 183 ? 17.018 0.448 5.678 1.00 88.50 183 SER A N 1
ATOM 1545 C CA . SER A 1 183 ? 18.197 0.129 6.488 1.00 88.50 183 SER A CA 1
ATOM 1546 C C . SER A 1 183 ? 17.789 -0.121 7.945 1.00 88.50 183 SER A C 1
ATOM 1548 O O . SER A 1 183 ? 16.709 0.305 8.366 1.00 88.50 183 SER A O 1
ATOM 1550 N N . ASN A 1 184 ? 18.675 -0.734 8.737 1.00 89.62 184 ASN A N 1
ATOM 1551 C CA . ASN A 1 184 ? 18.445 -0.982 10.168 1.00 89.62 184 ASN A CA 1
ATOM 1552 C C . ASN A 1 184 ? 18.056 0.286 10.943 1.00 89.62 184 ASN A C 1
ATOM 1554 O O . ASN A 1 184 ? 17.140 0.253 11.758 1.00 89.62 184 ASN A O 1
ATOM 1558 N N . GLU A 1 185 ? 18.716 1.411 10.665 1.00 90.00 185 GLU A N 1
ATOM 1559 C CA . GLU A 1 185 ? 18.418 2.698 11.303 1.00 90.00 185 GLU A CA 1
ATOM 1560 C C . GLU A 1 185 ? 16.991 3.154 10.983 1.00 90.00 185 GLU A C 1
ATOM 1562 O O . GLU A 1 185 ? 16.195 3.441 11.872 1.00 90.00 185 GLU A O 1
ATOM 1567 N N . THR A 1 186 ? 16.635 3.120 9.701 1.0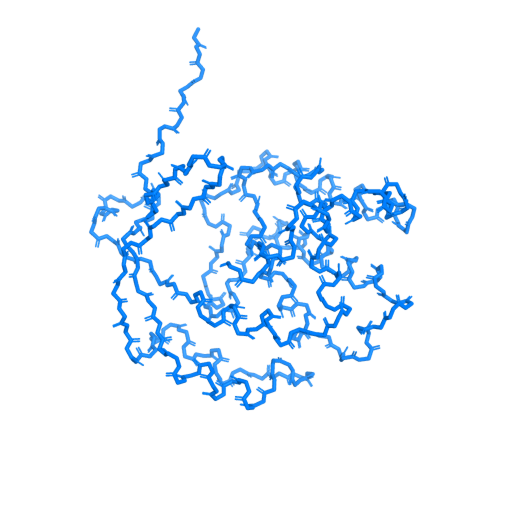0 89.56 186 THR A N 1
ATOM 1568 C CA . THR A 1 186 ? 15.341 3.601 9.205 1.00 89.56 186 THR A CA 1
ATOM 1569 C C . THR A 1 186 ? 14.191 2.698 9.655 1.00 89.56 186 THR A C 1
ATOM 1571 O O . THR A 1 186 ? 13.079 3.169 9.897 1.00 89.56 186 THR A O 1
ATOM 1574 N N . LYS A 1 187 ? 14.461 1.398 9.821 1.00 91.38 187 LYS A N 1
ATOM 1575 C CA . LYS A 1 187 ? 13.542 0.423 10.406 1.00 91.38 187 LYS A CA 1
ATOM 1576 C C . LYS A 1 187 ? 13.257 0.755 11.868 1.00 91.38 187 LYS A C 1
ATOM 1578 O O . LYS A 1 187 ? 12.090 0.828 12.242 1.00 91.38 187 LYS A O 1
ATOM 1583 N N . LEU A 1 188 ? 14.299 0.974 12.675 1.00 92.12 188 LEU A N 1
ATOM 1584 C CA . LEU A 1 188 ? 14.158 1.332 14.090 1.00 92.12 188 LEU A CA 1
ATOM 1585 C C . LEU A 1 188 ? 13.431 2.670 14.264 1.00 92.12 188 LEU A C 1
ATOM 1587 O O . LEU A 1 188 ? 12.547 2.772 15.110 1.00 92.12 188 LEU A O 1
ATOM 1591 N N . GLU A 1 189 ? 13.747 3.662 13.428 1.00 91.31 189 GLU A N 1
ATOM 1592 C CA . GLU A 1 189 ? 13.066 4.959 13.424 1.00 91.31 189 GLU A CA 1
ATOM 1593 C C . GLU A 1 189 ? 11.566 4.807 13.121 1.00 91.31 189 GLU A C 1
ATOM 1595 O O . GLU A 1 189 ? 10.733 5.270 13.899 1.00 91.31 189 GLU A O 1
ATOM 1600 N N . ASN A 1 190 ? 11.202 4.116 12.031 1.00 90.19 190 ASN A N 1
ATOM 1601 C CA . ASN A 1 190 ? 9.791 3.905 11.686 1.00 90.19 190 ASN A CA 1
ATOM 1602 C C . ASN A 1 190 ? 9.059 3.105 12.765 1.00 90.19 190 ASN A C 1
ATOM 1604 O O . ASN A 1 190 ? 7.959 3.491 13.151 1.00 90.19 190 ASN A O 1
ATOM 1608 N N . LYS A 1 191 ? 9.676 2.035 13.280 1.00 92.00 191 LYS A N 1
ATOM 1609 C CA . LYS A 1 191 ? 9.115 1.227 14.366 1.00 92.00 191 LYS A CA 1
ATOM 1610 C C . LYS A 1 191 ? 8.767 2.092 15.578 1.00 92.00 191 LYS A C 1
ATOM 1612 O O . LYS A 1 191 ? 7.616 2.098 16.001 1.00 92.00 191 LYS A O 1
ATOM 1617 N N . HIS A 1 192 ? 9.728 2.876 16.066 1.00 90.88 192 HIS A N 1
ATOM 1618 C CA . HIS A 1 192 ? 9.541 3.746 17.229 1.00 90.88 192 HIS A CA 1
ATOM 1619 C C . HIS A 1 192 ? 8.417 4.765 17.028 1.00 90.88 192 HIS A C 1
ATOM 1621 O O . HIS A 1 192 ? 7.613 5.008 17.927 1.00 90.88 192 HIS A O 1
ATOM 1627 N N . ILE A 1 193 ? 8.331 5.368 15.838 1.00 89.44 193 ILE A N 1
ATOM 1628 C CA . ILE A 1 193 ? 7.265 6.329 15.534 1.00 89.44 193 ILE A CA 1
ATOM 1629 C C . ILE A 1 193 ? 5.902 5.628 15.484 1.00 89.44 193 ILE A C 1
ATOM 1631 O O . ILE A 1 193 ? 4.926 6.161 16.011 1.00 89.44 193 ILE A O 1
ATOM 1635 N N . TYR A 1 194 ? 5.814 4.435 14.890 1.00 92.12 194 TYR A N 1
ATOM 1636 C CA . TYR A 1 194 ? 4.554 3.692 14.804 1.00 92.12 194 TYR A CA 1
ATOM 1637 C C . TYR A 1 194 ? 4.067 3.258 16.183 1.00 92.12 194 TYR A C 1
ATOM 1639 O O . TYR A 1 194 ? 2.889 3.435 16.479 1.00 92.12 194 TYR A O 1
ATOM 1647 N N . GLU A 1 195 ? 4.964 2.756 17.035 1.00 92.25 195 GLU A N 1
ATOM 1648 C CA . GLU A 1 195 ? 4.657 2.397 18.423 1.00 92.25 195 GLU A CA 1
ATOM 1649 C C . GLU A 1 195 ? 4.116 3.605 19.190 1.00 92.25 195 GLU A C 1
ATOM 1651 O O . GLU A 1 195 ? 3.032 3.520 19.757 1.00 92.25 195 GLU A O 1
ATOM 1656 N N . LYS A 1 196 ? 4.768 4.770 19.094 1.00 89.25 196 LYS A N 1
ATOM 1657 C CA . LYS A 1 196 ? 4.272 6.005 19.723 1.00 89.25 196 LYS A CA 1
ATOM 1658 C C . LYS A 1 196 ? 2.897 6.444 19.228 1.00 89.25 196 LYS A C 1
ATOM 1660 O O . LYS A 1 196 ? 2.076 6.897 20.023 1.00 89.25 196 LYS A O 1
ATOM 1665 N N . ILE A 1 197 ? 2.641 6.349 17.923 1.00 88.12 197 ILE A N 1
ATOM 1666 C CA . ILE A 1 197 ? 1.330 6.687 17.352 1.00 88.12 197 ILE A CA 1
ATOM 1667 C C . ILE A 1 197 ? 0.258 5.734 17.894 1.00 88.12 197 ILE A C 1
ATOM 1669 O O . ILE A 1 197 ? -0.829 6.177 18.267 1.00 88.12 197 ILE A O 1
ATOM 1673 N N . LEU A 1 198 ? 0.569 4.438 17.965 1.00 91.19 198 LEU A N 1
ATOM 1674 C CA . LEU A 1 198 ? -0.332 3.416 18.494 1.00 91.19 198 LEU A CA 1
ATOM 1675 C C . LEU A 1 198 ? -0.586 3.602 19.999 1.00 91.19 198 LEU A C 1
ATOM 1677 O O . LEU A 1 198 ? -1.737 3.552 20.424 1.00 91.19 198 LEU A O 1
ATOM 1681 N N . GLU A 1 199 ? 0.450 3.894 20.789 1.00 90.94 199 GLU A N 1
ATOM 1682 C CA . GLU A 1 199 ? 0.351 4.221 22.220 1.00 90.94 199 GLU A CA 1
ATOM 1683 C C . GLU A 1 199 ? -0.489 5.478 22.476 1.00 90.94 199 GLU A C 1
ATOM 1685 O O . GLU A 1 199 ? -1.275 5.523 23.423 1.00 90.94 199 GLU A O 1
ATOM 1690 N N . GLY A 1 200 ? -0.366 6.489 21.609 1.00 85.69 200 GLY A N 1
ATOM 1691 C CA . GLY A 1 200 ? -1.160 7.717 21.664 1.00 85.69 200 GLY A CA 1
ATOM 1692 C C . GLY A 1 200 ? -2.660 7.491 21.451 1.00 85.69 200 GLY A C 1
ATOM 1693 O O . GLY A 1 200 ? -3.477 8.342 21.819 1.00 85.69 200 GLY A O 1
ATOM 1694 N N . GLY A 1 201 ? -3.048 6.341 20.901 1.00 87.44 201 GLY A N 1
ATOM 1695 C CA . GL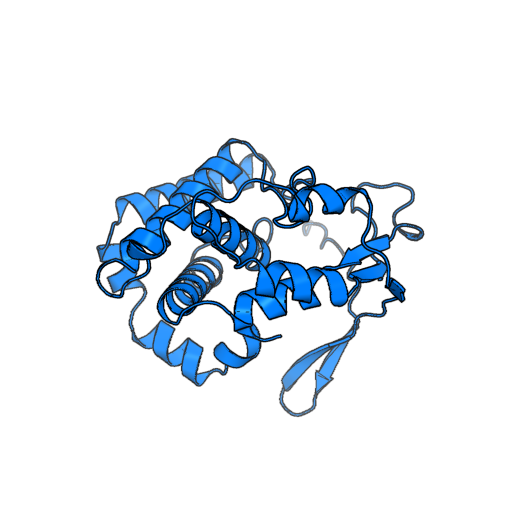Y A 1 201 ? -4.437 5.930 20.826 1.00 87.44 201 GLY A CA 1
ATOM 1696 C C . GLY A 1 201 ? -5.294 6.858 19.955 1.00 87.44 201 GLY A C 1
ATOM 1697 O O . GLY A 1 201 ? -4.824 7.512 19.023 1.00 87.44 201 GLY A O 1
ATOM 1698 N N . PHE A 1 202 ? -6.579 6.961 20.299 1.00 83.31 202 PHE A N 1
ATOM 1699 C CA . PHE A 1 202 ? -7.512 7.890 19.651 1.00 83.31 202 PHE A CA 1
ATOM 1700 C C . PHE A 1 202 ? -7.088 9.361 19.800 1.00 83.31 202 PHE A C 1
ATOM 1702 O O . PHE A 1 202 ? -7.345 10.170 18.909 1.00 83.31 202 PHE A O 1
ATOM 1709 N N . ASN A 1 203 ? -6.393 9.705 20.891 1.00 83.12 203 ASN A N 1
ATOM 1710 C CA . ASN A 1 203 ? -5.953 11.077 21.144 1.00 83.12 203 ASN A CA 1
ATOM 1711 C C . ASN A 1 203 ? -4.989 11.568 20.062 1.00 83.12 203 ASN A C 1
ATOM 1713 O O . ASN A 1 203 ? -5.048 12.738 19.697 1.00 83.12 203 ASN A O 1
ATOM 1717 N N . PHE A 1 204 ? -4.162 10.687 19.489 1.00 80.38 204 PHE A N 1
ATOM 1718 C CA . PHE A 1 204 ? -3.291 11.052 18.372 1.00 80.38 204 PHE A CA 1
ATOM 1719 C C . PHE A 1 204 ? -4.083 11.584 17.166 1.00 80.38 204 PHE A C 1
ATOM 1721 O O . PHE A 1 204 ? -3.699 12.597 16.586 1.00 80.38 204 PHE A O 1
ATOM 1728 N N . LEU A 1 205 ? -5.227 10.973 16.825 1.00 72.56 205 LEU A N 1
ATOM 1729 C CA . LEU A 1 205 ? -6.063 11.485 15.732 1.00 72.56 205 LEU A CA 1
ATOM 1730 C C . LEU A 1 205 ? -6.716 12.831 16.060 1.00 72.56 205 LEU A C 1
ATOM 1732 O O . LEU A 1 205 ? -6.956 13.615 15.149 1.00 72.56 205 LEU A O 1
ATOM 1736 N N . LEU A 1 206 ? -6.991 13.121 17.334 1.00 73.75 206 LEU A N 1
ATOM 1737 C CA . LEU A 1 206 ? -7.468 14.446 17.740 1.00 73.75 206 LEU A CA 1
ATOM 1738 C C . LEU A 1 206 ? -6.374 15.509 17.557 1.00 73.75 206 LEU A C 1
ATOM 1740 O O . LEU A 1 206 ? -6.674 16.624 17.135 1.00 73.75 206 LEU A O 1
ATOM 1744 N N . TYR A 1 207 ? -5.109 15.155 17.811 1.00 69.88 207 TYR A N 1
ATOM 1745 C CA . TYR A 1 207 ? -3.959 16.037 17.581 1.00 69.88 207 TYR A CA 1
ATOM 1746 C C . TYR A 1 207 ? -3.647 16.282 16.104 1.00 69.88 207 TYR A C 1
ATOM 1748 O O . TYR A 1 207 ? -3.109 17.340 15.790 1.00 69.88 207 TYR A O 1
ATOM 1756 N N . LEU A 1 208 ? -4.011 15.360 15.203 1.00 66.88 208 LEU A N 1
ATOM 1757 C CA . LEU A 1 208 ? -3.899 15.576 13.752 1.00 66.88 208 LEU A CA 1
ATOM 1758 C C . LEU A 1 208 ? -4.741 16.762 13.247 1.00 66.88 208 LEU A C 1
ATOM 1760 O O . LEU A 1 208 ? -4.513 17.197 12.130 1.00 66.88 208 LEU A O 1
ATOM 1764 N N . ASN A 1 209 ? -5.655 17.290 14.074 1.00 59.09 209 ASN A N 1
ATOM 1765 C CA . ASN A 1 209 ? -6.553 18.423 13.848 1.00 59.09 209 ASN A CA 1
ATOM 1766 C C . ASN A 1 209 ? -7.448 18.315 12.590 1.00 59.09 209 ASN A C 1
ATOM 1768 O O . ASN A 1 209 ? -7.047 17.928 11.494 1.00 59.09 209 ASN A O 1
ATOM 1772 N N . ILE A 1 210 ? -8.712 18.712 12.736 1.00 53.84 210 ILE A N 1
ATOM 1773 C CA . ILE A 1 210 ? -9.668 18.776 11.619 1.00 53.84 210 ILE A CA 1
ATOM 1774 C C . ILE A 1 210 ? -9.208 19.806 10.577 1.00 53.84 210 ILE A C 1
ATOM 1776 O O . ILE A 1 210 ? -9.486 19.621 9.394 1.00 53.84 210 ILE A O 1
ATOM 1780 N N . ASP A 1 211 ? -8.457 20.829 10.991 1.00 54.81 211 ASP A N 1
ATOM 1781 C CA . ASP A 1 211 ? -7.898 21.838 10.089 1.00 54.81 211 ASP A CA 1
ATOM 1782 C C . ASP A 1 211 ? -6.922 21.225 9.075 1.00 54.81 211 ASP A C 1
ATOM 1784 O O . ASP A 1 211 ? -7.049 21.518 7.897 1.00 54.81 211 ASP A O 1
ATOM 1788 N N . ASN A 1 212 ? -6.064 20.265 9.450 1.00 55.81 212 ASN A N 1
ATOM 1789 C CA . ASN A 1 212 ? -5.164 19.617 8.481 1.00 55.81 212 ASN A CA 1
ATOM 1790 C C . ASN A 1 212 ? -5.941 18.738 7.484 1.00 55.81 212 ASN A C 1
ATOM 1792 O O . ASN A 1 212 ? -5.570 18.624 6.315 1.00 55.81 212 ASN A O 1
ATOM 1796 N N . ILE A 1 213 ? -7.039 18.111 7.931 1.00 57.09 213 ILE A N 1
ATOM 1797 C CA . ILE A 1 213 ? -7.924 17.326 7.058 1.00 57.09 213 ILE A CA 1
ATOM 1798 C C . ILE A 1 213 ? -8.640 18.267 6.084 1.00 57.09 213 ILE A C 1
ATOM 1800 O O . ILE A 1 213 ? -8.690 18.005 4.882 1.00 57.09 213 ILE A O 1
ATOM 1804 N N . ARG A 1 214 ? -9.177 19.377 6.595 1.00 56.59 214 ARG A N 1
ATOM 1805 C CA . ARG A 1 214 ? -9.844 20.416 5.814 1.00 56.59 214 ARG A CA 1
ATOM 1806 C C . ARG A 1 214 ? -8.883 21.052 4.809 1.00 56.59 214 ARG A C 1
ATOM 1808 O O . ARG A 1 214 ? -9.217 21.086 3.631 1.00 56.59 214 ARG A O 1
ATOM 1815 N N . ASP A 1 215 ? -7.681 21.427 5.225 1.00 60.44 215 ASP A N 1
ATOM 1816 C CA . ASP A 1 215 ? -6.622 21.976 4.375 1.00 60.44 215 ASP A CA 1
ATOM 1817 C C . ASP A 1 215 ? -6.176 20.964 3.309 1.00 60.44 215 ASP A C 1
ATOM 1819 O O . ASP A 1 215 ? -5.919 21.328 2.159 1.00 60.44 215 ASP A O 1
ATOM 1823 N N . TYR A 1 216 ? -6.137 19.665 3.630 1.00 59.94 216 TYR A N 1
ATOM 1824 C CA . TYR A 1 216 ? -5.893 18.611 2.642 1.00 59.94 216 TYR A CA 1
ATOM 1825 C C . TYR A 1 216 ? -6.991 18.567 1.567 1.00 59.94 216 TYR A C 1
ATOM 1827 O O . TYR A 1 216 ? -6.691 18.417 0.378 1.00 59.94 216 TYR A O 1
ATOM 1835 N N . PHE A 1 217 ? -8.261 18.710 1.954 1.00 57.19 217 PHE A N 1
ATOM 1836 C CA . PHE A 1 217 ? -9.369 18.783 1.002 1.00 57.19 217 PHE A CA 1
ATOM 1837 C C . PHE A 1 217 ? -9.356 20.092 0.197 1.00 57.19 217 PHE A C 1
ATOM 18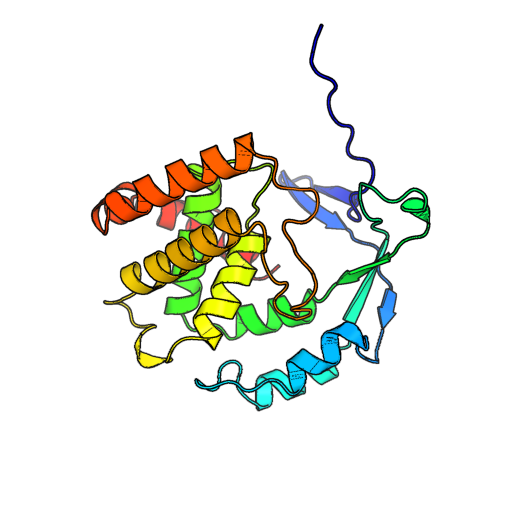39 O O . PHE A 1 217 ? -9.520 20.046 -1.022 1.00 57.19 217 PHE A O 1
ATOM 1846 N N . GLU A 1 218 ? -9.101 21.233 0.840 1.00 58.53 218 GLU A N 1
ATOM 1847 C CA . GLU A 1 218 ? -9.053 22.561 0.212 1.00 58.53 218 GLU A CA 1
ATOM 1848 C C . GLU A 1 218 ? -7.852 22.720 -0.743 1.00 58.53 218 GLU A C 1
ATOM 1850 O O . GLU A 1 218 ? -7.965 23.386 -1.768 1.00 58.53 218 GLU A O 1
ATOM 1855 N N . SER A 1 219 ? -6.730 22.036 -0.490 1.00 57.66 219 SER A N 1
ATOM 1856 C CA . SER A 1 219 ? -5.531 22.034 -1.353 1.00 57.66 219 SER A CA 1
ATOM 1857 C C . SER A 1 219 ? -5.575 21.036 -2.527 1.00 57.66 219 SER A C 1
ATOM 1859 O O . SER A 1 219 ? -4.543 20.732 -3.140 1.00 57.66 219 SER A O 1
ATOM 1861 N N . GLY A 1 220 ? -6.752 20.486 -2.848 1.00 52.47 220 GLY A N 1
ATOM 1862 C CA . GLY A 1 220 ? -6.931 19.548 -3.965 1.00 52.47 220 GLY A CA 1
ATOM 1863 C C . GLY A 1 220 ? -6.392 18.138 -3.691 1.00 52.47 220 GLY A C 1
ATOM 1864 O O . GLY A 1 220 ? -6.108 17.371 -4.615 1.00 52.47 220 GLY A O 1
ATOM 1865 N N . GLY A 1 221 ? -6.238 17.750 -2.421 1.00 52.59 221 GLY A N 1
ATOM 1866 C CA . GLY A 1 221 ? -5.758 16.425 -2.027 1.00 52.59 221 GLY A CA 1
ATOM 1867 C C . GLY A 1 221 ? -6.614 15.269 -2.560 1.00 52.59 221 GLY A C 1
ATOM 1868 O O . GLY A 1 221 ? -6.071 14.199 -2.845 1.00 52.59 221 GLY A O 1
ATOM 1869 N N . CYS A 1 222 ? -7.920 15.484 -2.762 1.00 50.31 222 CYS A N 1
ATOM 1870 C CA . CYS A 1 222 ? -8.827 14.510 -3.382 1.00 50.31 222 CYS A CA 1
ATOM 1871 C C . CYS A 1 222 ? -8.451 14.169 -4.827 1.00 50.31 222 CYS A C 1
ATOM 1873 O O . CYS A 1 222 ? -8.418 12.995 -5.188 1.00 50.31 222 CYS A O 1
ATOM 1875 N N . GLU A 1 223 ? -8.095 15.156 -5.649 1.00 45.78 223 GLU A N 1
ATOM 1876 C CA . GLU A 1 223 ? -7.706 14.907 -7.043 1.00 45.78 223 GLU A CA 1
ATOM 1877 C C . GLU A 1 223 ? -6.403 14.093 -7.103 1.00 45.78 223 GLU A C 1
ATOM 1879 O O . GLU A 1 223 ? -6.288 13.143 -7.875 1.00 45.78 223 GLU A O 1
ATOM 1884 N N . LYS A 1 224 ? -5.470 14.340 -6.171 1.00 50.09 224 LYS A N 1
ATOM 1885 C CA . LYS A 1 224 ? -4.227 13.559 -5.997 1.00 50.09 224 LYS A CA 1
ATOM 1886 C C . LYS A 1 224 ? -4.434 12.130 -5.469 1.00 50.09 224 LYS A C 1
ATOM 1888 O O . LYS A 1 224 ? -3.453 11.405 -5.312 1.00 50.09 224 LYS A O 1
ATOM 1893 N N . ILE A 1 225 ? -5.649 11.737 -5.083 1.00 47.62 225 ILE A N 1
ATOM 1894 C CA . ILE A 1 225 ? -5.980 10.342 -4.728 1.00 47.62 225 ILE A CA 1
ATOM 1895 C C . ILE A 1 225 ? -6.385 9.557 -5.980 1.00 47.62 225 ILE A C 1
ATOM 1897 O O . ILE A 1 225 ? -6.146 8.353 -6.048 1.00 47.62 225 ILE A O 1
ATOM 1901 N N . LEU A 1 226 ? -6.955 10.242 -6.975 1.00 39.62 226 LEU A N 1
ATOM 1902 C CA . LEU A 1 226 ? -7.514 9.656 -8.195 1.00 39.62 226 LEU A CA 1
ATOM 1903 C C . LEU A 1 226 ? -6.504 9.577 -9.359 1.00 39.62 226 LEU A C 1
ATOM 1905 O O . LEU A 1 226 ? -6.808 8.960 -10.389 1.00 39.62 226 LEU A O 1
ATOM 1909 N N . HIS A 1 227 ? -5.320 10.177 -9.194 1.00 36.50 227 HIS A N 1
ATOM 1910 C CA . HIS A 1 227 ? -4.187 10.178 -10.129 1.00 36.50 227 HIS A CA 1
ATOM 1911 C C . HIS A 1 227 ? -3.025 9.324 -9.605 1.00 36.50 227 HIS A C 1
ATOM 1913 O O . HIS A 1 227 ? -2.504 8.505 -10.402 1.00 36.50 227 HIS A O 1
#

Foldseek 3Di:
DDDDPPPPDFDQWDWDQDPVRDIDTDGDKDFAQQEDPLLPVLLVDDQPQCPPPNVLSVVLNRRGWIWTQGADPPDPCSRVDIDTGSPVSLLSSLVPDDPLLVVLLLVLQLCCVPPADPQQDHSVLLSQLSSVLVRVDHPVCSDDVNSLVSNLSSLVSVLVCLVVLARARSRRRPDGPRVPRDDPVSSVVSNVSSVVCVVCGVVSVVVSPPVVVVVCVVVVVVVVSND

pLDDT: mean 85.33, std 16.13, range [29.44, 98.62]

Radius of gyration: 18.42 Å; Cα contacts (8 Å, |Δi|>4): 236; chains: 1; bounding box: 52×45×45 Å

Mean predicted aligned error: 7.76 Å

Nearest PDB structures (foldseek):
  8gjy-assembly1_A  TM=7.823E-01  e=3.202E-09  Stylophora pistillata
  5eom-assembly1_A  TM=7.897E-01  e=1.903E-08  Homo sapiens
  4k97-assembly1_A  TM=8.325E-01  e=1.132E-07  Mus musculus
  7lt1-assembly1_A  TM=7.601E-01  e=6.357E-08  Homo sapiens
  7ftm-assembly1_A  TM=7.531E-01  e=3.403E-07  Homo sapiens

Secondary structure (DSSP, 8-state):
-----------SEEEEE-TTS-EEEEE-EEEESSPPGGGTHHHHS--TT-PSPHHHHHHHHHT-EEEEE---TT-TTTTT-EEEE-HHHHHHHHHT--HHHHHHHHHHHHHHHHHS-SSSS-HHHHHHHHHHHHHTS-GGG-SGGGHHHHHHHHHHHHHHHHHTT--B-SSSTTSBTTTTT--HHHHHHHHHHHHHHHHTHHHHHHHT-HHHHHHHHHTTTTHHHH-

InterPro domains:
  IPR024810 MAB21L/Cyclic GMP-AMP synthase-like receptor [SM01265] (1-199)
  IPR046903 Mab-21-like, nucleotidyltransferase domain [PF03281] (24-96)
  IPR046906 Mab-21-like, HhH/H2TH-like domain [PF20266] (103-185)

Solvent-accessible surface area (backbone atoms only — not comparable to full-atom values): 13324 Å² total; per-residue (Å²): 135,80,78,82,77,81,73,88,82,65,68,50,48,53,75,43,75,48,98,83,77,47,75,45,71,50,61,65,67,49,83,39,72,70,73,58,75,80,39,49,60,57,79,73,55,88,48,93,48,50,42,74,43,74,68,56,53,52,52,49,62,70,72,29,40,34,37,29,61,31,31,55,95,85,48,96,56,24,92,81,32,65,31,84,40,57,61,70,49,54,41,54,52,58,76,67,49,52,72,49,53,48,52,36,50,51,52,53,42,49,49,43,72,77,76,38,72,76,85,57,58,49,65,68,55,54,52,37,43,46,53,52,52,52,27,76,37,58,71,86,55,65,36,81,96,30,43,67,58,55,41,49,51,40,52,54,52,51,45,55,23,52,75,69,63,45,39,54,33,78,56,31,61,89,43,52,70,37,65,96,41,68,49,74,66,57,39,53,52,51,46,55,52,49,52,51,50,59,72,45,44,74,60,44,64,61,70,57,37,69,63,55,56,49,48,39,54,74,70,47,45,62,62,69,68,73,108